Protein AF-A0A7S2DSG9-F1 (afdb_monomer)

Mean predicted aligned error: 19.08 Å

Radius of gyration: 28.79 Å; Cα contacts (8 Å, |Δi|>4): 208; chains: 1; bounding box: 78×68×78 Å

Organism: NCBI:txid327968

Structure (mmCIF, N/CA/C/O backbone):
data_AF-A0A7S2DSG9-F1
#
_entry.id   AF-A0A7S2DSG9-F1
#
loop_
_atom_site.group_PDB
_atom_site.id
_atom_site.type_symbol
_atom_site.label_atom_id
_atom_site.label_alt_id
_atom_site.label_comp_id
_atom_site.label_asym_id
_atom_site.label_entity_id
_atom_site.label_seq_id
_atom_site.pdbx_PDB_ins_code
_atom_site.Cartn_x
_atom_site.Cartn_y
_atom_site.Cartn_z
_atom_site.occupancy
_atom_site.B_iso_or_equiv
_atom_site.auth_seq_id
_atom_site.auth_comp_id
_atom_site.auth_asym_id
_atom_site.auth_atom_id
_atom_site.pdbx_PDB_model_num
ATOM 1 N N . VAL A 1 1 ? 39.436 5.136 12.955 1.00 66.88 1 VAL A N 1
ATOM 2 C CA . VAL A 1 1 ? 38.139 5.335 13.633 1.00 66.88 1 VAL A CA 1
ATOM 3 C C . VAL A 1 1 ? 38.417 5.428 15.126 1.00 66.88 1 VAL A C 1
ATOM 5 O O . VAL A 1 1 ? 38.700 4.405 15.734 1.00 66.88 1 VAL A O 1
ATOM 8 N N . VAL A 1 2 ? 38.490 6.638 15.684 1.00 72.25 2 VAL A N 1
ATOM 9 C CA . VAL A 1 2 ? 38.849 6.859 17.101 1.00 72.25 2 VAL A CA 1
ATOM 10 C C . VAL A 1 2 ? 37.696 7.601 17.788 1.00 72.25 2 VAL A C 1
ATOM 12 O O . VAL A 1 2 ? 37.182 8.551 17.186 1.00 72.25 2 VAL A O 1
ATOM 15 N N . PRO A 1 3 ? 37.268 7.201 19.003 1.00 78.19 3 PRO A N 1
ATOM 16 C CA . PRO A 1 3 ? 36.276 7.953 19.764 1.00 78.19 3 PRO A CA 1
ATOM 17 C C . PRO A 1 3 ? 36.775 9.373 20.039 1.00 78.19 3 PRO A C 1
ATOM 19 O O . PRO A 1 3 ? 37.919 9.570 20.454 1.00 78.19 3 PRO A O 1
ATOM 22 N N . LEU A 1 4 ? 35.914 10.372 19.852 1.00 78.38 4 LEU A N 1
ATOM 23 C CA . LEU A 1 4 ? 36.261 11.782 20.036 1.00 78.38 4 LEU A CA 1
ATOM 24 C C . LEU A 1 4 ? 36.808 12.061 21.442 1.00 78.38 4 LEU A C 1
ATOM 26 O O . LEU A 1 4 ? 37.757 12.825 21.584 1.00 78.38 4 LEU A O 1
ATOM 30 N N . GLY A 1 5 ? 36.263 11.403 22.471 1.00 81.12 5 GLY A N 1
ATOM 31 C CA . GLY A 1 5 ? 36.756 11.533 23.845 1.00 81.12 5 GLY A CA 1
ATOM 32 C C . GLY A 1 5 ? 38.218 11.103 23.999 1.00 81.12 5 GLY A C 1
ATOM 33 O O . GLY A 1 5 ? 38.990 11.781 24.673 1.00 81.12 5 GLY A O 1
ATOM 34 N N . GLN A 1 6 ? 38.624 10.034 23.312 1.00 82.56 6 GLN A N 1
ATOM 35 C CA . GLN A 1 6 ? 40.001 9.543 23.337 1.00 82.56 6 GLN A CA 1
ATOM 36 C C . GLN A 1 6 ? 40.945 10.469 22.557 1.00 82.56 6 GLN A C 1
ATOM 38 O O . GLN A 1 6 ? 42.042 10.755 23.027 1.00 82.56 6 GLN A O 1
ATOM 43 N N . LEU A 1 7 ? 40.488 11.018 21.426 1.00 82.69 7 LEU A N 1
ATOM 44 C CA . LEU A 1 7 ? 41.253 11.990 20.637 1.00 82.69 7 LEU A CA 1
ATOM 45 C C . LEU A 1 7 ? 41.511 13.294 21.416 1.00 82.69 7 LEU A C 1
ATOM 47 O O . LEU A 1 7 ? 42.611 13.844 21.365 1.00 82.69 7 LEU A O 1
ATOM 51 N N . LEU A 1 8 ? 40.502 13.781 22.146 1.00 83.50 8 LEU A N 1
ATOM 52 C CA . LEU A 1 8 ? 40.617 14.975 22.988 1.00 83.50 8 LEU A CA 1
ATOM 53 C C . LEU A 1 8 ? 41.514 14.730 24.211 1.00 83.50 8 LEU A C 1
ATOM 55 O O . LEU A 1 8 ? 42.247 15.631 24.613 1.00 83.50 8 LEU A O 1
ATOM 59 N N . ALA A 1 9 ? 41.496 13.518 24.774 1.00 86.06 9 ALA A N 1
ATOM 60 C CA . ALA A 1 9 ? 42.378 13.138 25.876 1.00 86.06 9 ALA A CA 1
ATOM 61 C C . ALA A 1 9 ? 43.853 13.039 25.445 1.00 86.06 9 ALA A C 1
ATOM 63 O O . ALA A 1 9 ? 44.741 13.431 26.199 1.00 86.06 9 ALA A O 1
ATOM 64 N N . GLU A 1 10 ? 44.122 12.551 24.231 1.00 90.19 10 GLU A N 1
ATOM 65 C CA . GLU A 1 10 ? 45.483 12.397 23.700 1.00 90.19 10 GLU A CA 1
ATOM 66 C C . GLU A 1 10 ? 46.110 13.736 23.263 1.00 90.19 10 GLU A C 1
ATOM 68 O O . GLU A 1 10 ? 47.333 13.881 23.256 1.00 90.19 10 GLU A O 1
ATOM 73 N N . LYS A 1 11 ? 45.289 14.745 22.931 1.00 88.12 11 LYS A N 1
ATOM 74 C CA . LYS A 1 11 ? 45.743 16.072 22.480 1.00 88.12 11 LYS A CA 1
ATOM 75 C C . LYS A 1 11 ? 45.166 17.206 23.341 1.00 88.12 11 LYS A C 1
ATOM 77 O O . LYS A 1 11 ? 44.264 17.916 22.884 1.00 88.12 11 LYS A O 1
ATOM 82 N N . PRO A 1 12 ? 45.706 17.434 24.555 1.00 79.44 12 PRO A N 1
ATOM 83 C CA . PRO A 1 12 ? 45.271 18.514 25.437 1.00 79.44 12 PRO A CA 1
ATOM 84 C C . PRO A 1 12 ? 45.612 19.874 24.809 1.00 79.44 12 PRO A C 1
ATOM 86 O O . PRO A 1 12 ? 46.746 20.340 24.854 1.00 79.44 12 PRO A O 1
ATOM 89 N N . GLY A 1 13 ? 44.628 20.485 24.156 1.00 86.62 13 GLY A N 1
ATOM 90 C CA . GLY A 1 13 ? 44.777 21.727 23.390 1.00 86.62 13 GLY A CA 1
ATOM 91 C C . GLY A 1 13 ? 43.924 21.753 22.124 1.00 86.62 13 GLY A C 1
ATOM 92 O O . GLY A 1 13 ? 43.608 22.827 21.620 1.00 86.62 13 GLY A O 1
ATOM 93 N N . LEU A 1 14 ? 43.499 20.582 21.645 1.00 85.75 14 LEU A N 1
ATOM 94 C CA . LEU A 1 14 ? 42.562 20.469 20.538 1.00 85.75 14 LEU A CA 1
ATOM 95 C C . LEU A 1 14 ? 41.139 20.714 21.058 1.00 85.75 14 LEU A C 1
ATOM 97 O O . LEU A 1 14 ? 40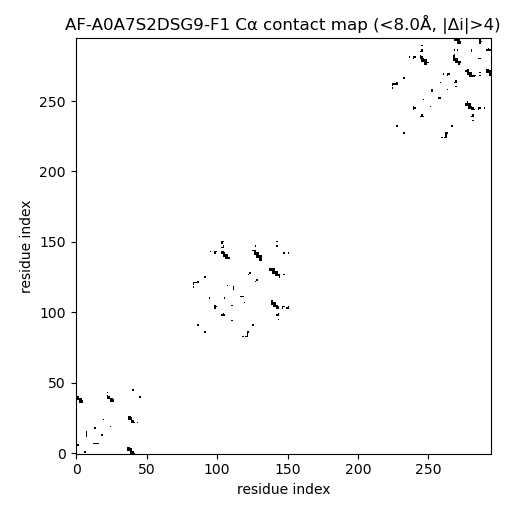.629 19.945 21.871 1.00 85.75 14 LEU A O 1
ATOM 101 N N . GLN A 1 15 ? 40.494 21.799 20.626 1.00 87.94 15 GLN A N 1
ATOM 102 C CA . GLN A 1 15 ? 39.109 22.072 21.018 1.00 87.94 15 GLN A CA 1
ATOM 103 C C . GLN A 1 15 ? 38.134 21.287 20.139 1.00 87.94 15 GLN A C 1
ATOM 105 O O . GLN A 1 15 ? 38.370 21.131 18.941 1.00 87.94 15 GLN A O 1
ATOM 110 N N . LYS A 1 16 ? 36.993 20.863 20.705 1.00 78.94 16 LYS A N 1
ATOM 111 C CA . LYS A 1 16 ? 35.934 20.152 19.962 1.00 78.94 16 LYS A CA 1
ATOM 112 C C . LYS A 1 16 ? 35.594 20.861 18.645 1.00 78.94 16 LYS A C 1
ATOM 114 O O . LYS A 1 16 ? 35.612 20.218 17.606 1.00 78.94 16 LYS A O 1
ATOM 119 N N . ALA A 1 17 ? 35.402 22.182 18.687 1.00 81.56 17 ALA A N 1
ATOM 120 C CA . ALA A 1 17 ? 35.072 23.004 17.521 1.00 81.56 17 ALA A CA 1
ATOM 121 C C . ALA A 1 17 ? 36.093 22.892 16.370 1.00 81.56 17 ALA A C 1
ATOM 123 O O . ALA A 1 17 ? 35.712 22.920 15.205 1.00 81.56 17 ALA A O 1
ATOM 124 N N . GLN A 1 18 ? 37.382 22.717 16.679 1.00 82.38 18 GLN A N 1
ATOM 125 C CA . GLN A 1 18 ? 38.421 22.531 15.661 1.00 82.38 18 GLN A CA 1
ATOM 126 C C . GLN A 1 18 ? 38.337 21.146 15.013 1.00 82.38 18 GLN A C 1
ATOM 128 O O . GLN A 1 18 ? 38.636 20.997 13.832 1.00 82.38 18 GLN A O 1
ATOM 133 N N . VAL A 1 19 ? 37.897 20.132 15.765 1.00 79.50 19 VAL A N 1
ATOM 134 C CA . VAL A 1 19 ? 37.659 18.792 15.218 1.00 79.50 19 VAL A CA 1
ATOM 135 C C . VAL A 1 19 ? 36.449 18.808 14.281 1.00 79.50 19 VAL A C 1
ATOM 137 O O . VAL A 1 19 ? 36.529 18.232 13.204 1.00 79.50 19 VAL A O 1
ATOM 140 N N . GLU A 1 20 ? 35.370 19.521 14.622 1.00 78.25 20 GLU A N 1
ATOM 141 C CA . GLU A 1 20 ? 34.182 19.615 13.749 1.00 78.25 20 GLU A CA 1
ATOM 142 C C . GLU A 1 20 ? 34.471 20.372 12.437 1.00 78.25 20 GLU A C 1
ATOM 144 O O . GLU A 1 20 ? 33.882 20.059 11.408 1.00 78.25 20 GLU A O 1
ATOM 149 N N . GLN A 1 21 ? 35.394 21.344 12.448 1.00 80.38 21 GLN A N 1
ATOM 150 C CA . GLN A 1 21 ? 35.780 22.098 11.244 1.00 80.38 21 GLN A CA 1
ATOM 151 C C . GLN A 1 21 ? 36.624 21.289 10.253 1.00 80.38 21 GLN A C 1
ATOM 153 O O . GLN A 1 21 ? 36.569 21.549 9.052 1.00 80.38 21 GLN A O 1
ATOM 158 N N . HIS A 1 22 ? 37.421 20.338 10.743 1.00 75.81 22 HIS A N 1
ATOM 159 C CA . HIS A 1 22 ? 38.375 19.596 9.915 1.00 75.81 22 HIS A CA 1
ATOM 160 C C . HIS A 1 22 ? 37.980 18.139 9.661 1.00 75.81 22 HIS A C 1
ATOM 162 O O . HIS A 1 22 ? 38.541 17.518 8.758 1.00 75.81 22 HIS A O 1
ATOM 168 N N . PHE A 1 23 ? 37.026 17.590 10.416 1.00 74.94 23 PHE A N 1
ATOM 169 C CA . PHE A 1 23 ? 36.632 16.190 10.317 1.00 74.94 23 PHE A CA 1
ATOM 170 C C . PHE A 1 23 ? 35.118 16.027 10.199 1.00 74.94 23 PHE A C 1
ATOM 172 O O . PHE A 1 23 ? 34.339 16.669 10.900 1.00 74.94 23 PHE A O 1
ATOM 179 N N . PHE A 1 24 ? 34.701 15.098 9.339 1.00 66.50 24 PHE A N 1
ATOM 180 C CA . PHE A 1 24 ? 33.302 14.702 9.226 1.00 66.50 24 PHE A CA 1
ATOM 181 C C . PHE A 1 24 ? 32.908 13.847 10.431 1.00 66.50 24 PHE A C 1
ATOM 183 O O . PHE A 1 24 ? 33.404 12.734 10.614 1.00 66.50 24 PHE A O 1
ATOM 190 N N . LEU A 1 25 ? 32.004 14.375 11.253 1.00 66.00 25 LEU A N 1
ATOM 191 C CA . LEU A 1 25 ? 31.395 13.650 12.361 1.00 66.00 25 LEU A CA 1
ATOM 192 C C . LEU A 1 25 ? 30.275 12.769 11.811 1.00 66.00 25 LEU A C 1
ATOM 194 O O . LEU A 1 25 ? 29.237 13.266 11.376 1.00 66.00 25 LEU A O 1
ATOM 198 N N . VAL A 1 26 ? 30.481 11.455 11.825 1.00 65.31 26 VAL A N 1
ATOM 199 C CA . VAL A 1 26 ? 29.443 10.498 11.432 1.00 65.31 26 VAL A CA 1
ATOM 200 C C . VAL A 1 26 ? 28.610 10.168 12.667 1.00 65.31 26 VAL A C 1
ATOM 202 O O . VAL A 1 26 ? 29.110 9.550 13.605 1.00 65.31 26 VAL A O 1
ATOM 205 N N . ILE A 1 27 ? 27.344 10.593 12.672 1.00 61.47 27 ILE A N 1
ATOM 206 C CA . ILE A 1 27 ? 26.373 10.204 13.700 1.00 61.47 27 ILE A CA 1
ATOM 207 C C . ILE A 1 27 ? 25.675 8.932 13.205 1.00 61.47 27 ILE A C 1
ATOM 209 O O . ILE A 1 27 ? 24.973 8.994 12.192 1.00 61.47 27 ILE A O 1
ATOM 213 N N . PRO A 1 28 ? 25.860 7.774 13.861 1.00 58.12 28 PRO A N 1
ATOM 214 C CA . PRO A 1 28 ? 25.159 6.565 13.460 1.00 58.12 28 PRO A CA 1
ATOM 215 C C . PRO A 1 28 ? 23.643 6.745 13.666 1.00 58.12 28 PRO A C 1
ATOM 217 O O . PRO A 1 28 ? 23.216 7.170 14.745 1.00 58.12 28 PRO A O 1
ATOM 220 N N . PRO A 1 29 ? 22.808 6.438 12.657 1.00 52.50 29 PRO A N 1
ATOM 221 C CA . PRO A 1 29 ? 21.361 6.509 12.806 1.00 52.50 29 PRO A CA 1
ATOM 222 C C . PRO A 1 29 ? 20.883 5.441 13.801 1.00 52.50 29 PRO A C 1
ATOM 224 O O . PRO A 1 29 ? 21.235 4.271 13.673 1.00 52.50 29 PRO A O 1
ATOM 227 N N . GLY A 1 30 ? 20.061 5.837 14.779 1.00 55.97 30 GLY A N 1
ATOM 228 C CA . GLY A 1 30 ? 19.346 4.904 15.663 1.00 55.97 30 GLY A CA 1
ATOM 229 C C . GLY A 1 30 ? 19.685 4.947 17.157 1.00 55.97 30 GLY A C 1
ATOM 230 O O . GLY A 1 30 ? 19.080 4.190 17.910 1.00 55.97 30 GLY A O 1
ATOM 231 N N . LEU A 1 31 ? 20.586 5.819 17.622 1.00 54.88 31 LEU A N 1
ATOM 232 C CA . LEU A 1 31 ? 20.811 6.019 19.061 1.00 54.88 31 LEU A CA 1
ATOM 233 C C . LEU A 1 31 ? 19.987 7.205 19.583 1.00 54.88 31 LEU A C 1
ATOM 235 O O . LEU A 1 31 ? 20.407 8.357 19.496 1.00 54.88 31 LEU A O 1
ATOM 239 N N . GLY A 1 32 ? 18.802 6.913 20.122 1.00 49.16 32 GLY A N 1
ATOM 240 C CA . GLY A 1 32 ? 18.051 7.853 20.954 1.00 49.16 32 GLY A CA 1
ATOM 241 C C . GLY A 1 32 ? 18.713 8.012 22.328 1.00 49.16 32 GLY A C 1
ATOM 242 O O . GLY A 1 32 ? 18.996 7.022 22.998 1.00 49.16 32 GLY A O 1
ATOM 243 N N . ASP A 1 33 ? 18.976 9.261 22.713 1.00 51.97 33 ASP A N 1
ATOM 244 C CA . ASP A 1 33 ? 19.274 9.764 24.068 1.00 51.97 33 ASP A CA 1
ATOM 245 C C . ASP A 1 33 ? 20.492 9.239 24.863 1.00 51.97 33 ASP A C 1
ATOM 247 O O . ASP A 1 33 ? 20.687 9.654 26.006 1.00 51.97 33 ASP A O 1
ATOM 251 N N . TYR A 1 34 ? 21.383 8.422 24.294 1.00 47.25 34 TYR A N 1
ATOM 252 C CA . TYR A 1 34 ? 22.662 8.084 24.950 1.00 47.25 34 TYR A CA 1
ATOM 253 C C . TYR A 1 34 ? 23.772 9.116 24.654 1.00 47.25 34 TYR A C 1
ATOM 255 O O . TYR A 1 34 ? 23.744 9.761 23.601 1.00 47.25 34 TYR A O 1
ATOM 263 N N . PRO A 1 35 ? 24.760 9.306 25.561 1.00 51.44 35 PRO A N 1
ATOM 264 C CA . PRO A 1 35 ? 25.858 10.247 25.356 1.00 51.44 35 PRO A CA 1
ATOM 265 C C . PRO A 1 35 ? 26.560 9.964 24.025 1.00 51.44 35 PRO A C 1
ATOM 267 O O . PRO A 1 35 ? 27.027 8.859 23.767 1.00 51.44 35 PRO A O 1
ATOM 270 N N . GLN A 1 36 ? 26.575 10.984 23.168 1.00 57.50 36 GLN A N 1
ATOM 271 C CA . GLN A 1 36 ? 27.042 10.908 21.789 1.00 57.50 36 GLN A CA 1
ATOM 272 C C . GLN A 1 36 ? 28.546 10.621 21.745 1.00 57.50 36 GLN A C 1
ATOM 274 O O . GLN A 1 36 ? 29.371 11.527 21.883 1.00 57.50 36 GLN A O 1
ATOM 279 N N . GLU A 1 37 ? 28.919 9.364 21.525 1.00 58.44 37 GLU A N 1
ATOM 280 C CA . GLU A 1 37 ? 30.287 9.027 21.149 1.00 58.44 37 GLU A CA 1
ATOM 281 C C . GLU A 1 37 ? 30.472 9.320 19.662 1.00 58.44 37 GLU A C 1
ATOM 283 O O . GLU A 1 37 ? 30.077 8.560 18.780 1.00 58.44 37 GLU A O 1
ATOM 288 N N . TYR A 1 38 ? 31.046 10.486 19.382 1.00 63.00 38 TYR A N 1
ATOM 289 C CA . TYR A 1 38 ? 31.419 10.862 18.030 1.00 63.00 38 TYR A CA 1
ATOM 290 C C . TYR A 1 38 ? 32.629 10.059 17.581 1.00 63.00 38 TYR A C 1
ATOM 292 O O . TYR A 1 38 ? 33.604 9.898 18.318 1.00 63.00 38 TYR A O 1
ATOM 300 N N . ILE A 1 39 ? 32.586 9.617 16.336 1.00 60.47 39 ILE A N 1
ATOM 301 C CA . ILE A 1 39 ? 33.658 8.860 15.722 1.00 60.47 39 ILE A CA 1
ATOM 302 C C . ILE A 1 39 ? 34.355 9.748 14.693 1.00 60.47 39 ILE A C 1
ATOM 304 O O . ILE A 1 39 ? 33.710 10.284 13.793 1.00 60.47 39 ILE A O 1
ATOM 308 N N . VAL A 1 40 ? 35.677 9.887 14.817 1.00 64.19 40 VAL A N 1
ATOM 309 C CA . VAL A 1 40 ? 36.501 10.674 13.889 1.00 64.19 40 VAL A CA 1
ATOM 310 C C . VAL A 1 40 ? 37.238 9.728 12.933 1.00 64.19 40 VAL A C 1
ATOM 312 O O . VAL A 1 40 ? 37.959 8.822 13.375 1.00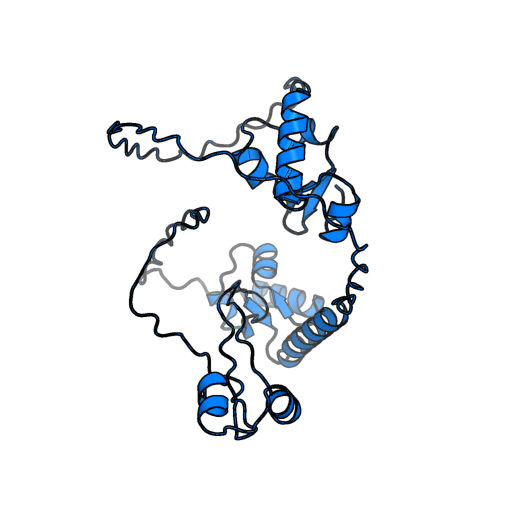 64.19 40 VAL A O 1
ATOM 315 N N . SER A 1 41 ? 37.062 9.924 11.619 1.00 61.97 41 SER A N 1
ATOM 316 C CA . SER A 1 41 ? 37.885 9.276 10.583 1.00 61.97 41 SER A CA 1
ATOM 317 C C . SER A 1 41 ? 38.972 10.239 10.122 1.00 61.97 41 SER A C 1
ATOM 319 O O . SER A 1 41 ? 38.676 11.348 9.688 1.00 61.97 41 SER A O 1
ATOM 321 N N . LEU A 1 42 ? 40.235 9.831 10.250 1.00 62.28 42 LEU A N 1
ATOM 322 C CA . LEU A 1 42 ? 41.405 10.678 9.977 1.00 62.28 42 LEU A CA 1
ATOM 323 C C . LEU A 1 42 ? 41.839 10.652 8.502 1.00 62.28 42 LEU A C 1
ATOM 325 O O . LEU A 1 42 ? 42.659 11.461 8.087 1.00 62.28 42 LEU A O 1
ATOM 329 N N . ASP A 1 43 ? 41.311 9.717 7.722 1.00 62.84 43 ASP A N 1
ATOM 330 C CA . ASP A 1 43 ? 41.767 9.346 6.382 1.00 62.84 43 ASP A CA 1
ATOM 331 C C . ASP A 1 43 ? 40.881 9.880 5.246 1.00 62.84 43 ASP A C 1
ATOM 333 O O . ASP A 1 43 ? 41.172 9.631 4.080 1.00 62.84 43 ASP A O 1
ATOM 337 N N . GLY A 1 44 ? 39.798 10.607 5.552 1.00 56.06 44 GLY A N 1
ATOM 338 C CA . GLY A 1 44 ? 38.890 11.186 4.546 1.00 56.06 44 GLY A CA 1
ATOM 339 C C . GLY A 1 44 ? 38.151 10.160 3.670 1.00 56.06 44 GLY A C 1
ATOM 340 O O . GLY A 1 44 ? 37.346 10.537 2.824 1.00 56.06 44 GLY A O 1
ATOM 341 N N . SER A 1 45 ? 38.390 8.868 3.889 1.00 49.62 45 SER A N 1
ATOM 342 C CA . SER A 1 45 ? 37.798 7.751 3.167 1.00 49.62 45 SER A CA 1
ATOM 343 C C . SER A 1 45 ? 36.778 7.077 4.075 1.00 49.62 45 SER A C 1
ATOM 345 O O . SER A 1 45 ? 37.102 6.149 4.813 1.00 49.62 45 SER A O 1
ATOM 347 N N . VAL A 1 46 ? 35.527 7.534 4.032 1.00 52.19 46 VAL A N 1
ATOM 348 C CA . VAL A 1 46 ? 34.423 6.778 4.633 1.00 52.19 46 VAL A CA 1
ATOM 349 C C . VAL A 1 46 ? 34.086 5.648 3.655 1.00 52.19 46 VAL A C 1
ATOM 351 O O . VAL A 1 46 ? 33.654 5.950 2.540 1.00 52.19 46 VAL A O 1
ATOM 354 N N . PRO A 1 47 ? 34.293 4.360 3.985 1.00 49.53 47 PRO A N 1
ATOM 355 C CA . PRO A 1 47 ? 33.876 3.288 3.095 1.00 49.53 47 PRO A CA 1
ATOM 356 C C . PRO A 1 47 ? 32.346 3.308 2.991 1.00 49.53 47 PRO A C 1
ATOM 358 O O . PRO A 1 47 ? 31.645 2.924 3.930 1.00 49.53 47 PRO A O 1
ATOM 361 N N . LEU A 1 48 ? 31.821 3.761 1.848 1.00 44.88 48 LEU A N 1
ATOM 362 C CA . LEU A 1 48 ? 30.434 3.516 1.462 1.00 44.88 48 LEU A CA 1
ATOM 363 C C . LEU A 1 48 ? 30.241 1.993 1.399 1.00 44.88 48 LEU A C 1
ATOM 365 O O . LEU A 1 48 ? 30.662 1.360 0.436 1.00 44.88 48 LEU A O 1
ATOM 369 N N . GLY A 1 49 ? 29.638 1.394 2.427 1.00 42.38 49 GLY A N 1
ATOM 370 C CA . GLY A 1 49 ? 29.189 -0.004 2.373 1.00 42.38 49 GLY A CA 1
ATOM 371 C C . GLY A 1 49 ? 29.548 -0.894 3.559 1.00 42.38 49 GLY A C 1
ATOM 372 O O . GLY A 1 49 ? 29.065 -2.023 3.616 1.00 42.38 49 GLY A O 1
ATOM 373 N N . SER A 1 50 ? 30.321 -0.425 4.540 1.00 40.22 50 SER A N 1
ATOM 374 C CA . SER A 1 50 ? 30.563 -1.223 5.749 1.00 40.22 50 SER A CA 1
ATOM 375 C C . SER A 1 50 ? 29.383 -1.096 6.709 1.00 40.22 50 SER A C 1
ATOM 377 O O . SER A 1 50 ? 29.359 -0.229 7.580 1.00 40.22 50 SER A O 1
ATOM 379 N N . VAL A 1 51 ? 28.390 -1.969 6.537 1.00 41.34 51 VAL A N 1
ATOM 380 C CA . VAL A 1 51 ? 27.331 -2.215 7.521 1.00 41.34 51 VAL A CA 1
ATOM 381 C C . VAL A 1 51 ? 27.999 -2.720 8.800 1.00 41.34 51 VAL A C 1
ATOM 383 O O . VAL A 1 51 ? 28.388 -3.881 8.905 1.00 41.34 51 VAL A O 1
ATOM 386 N N . TRP A 1 52 ? 28.184 -1.827 9.768 1.00 45.22 52 TRP A N 1
ATOM 387 C CA . TRP A 1 52 ? 28.610 -2.201 11.110 1.00 45.22 52 TRP A CA 1
ATOM 388 C C . TRP A 1 52 ? 27.443 -2.907 11.797 1.00 45.22 52 TRP A C 1
ATOM 390 O O . TRP A 1 52 ? 26.476 -2.273 12.208 1.00 45.22 52 TRP A O 1
ATOM 400 N N . THR A 1 53 ? 27.520 -4.229 11.917 1.00 42.56 53 THR A N 1
ATOM 401 C CA . THR A 1 53 ? 26.673 -4.979 12.845 1.00 42.56 53 THR A CA 1
ATOM 402 C C . THR A 1 53 ? 27.268 -4.824 14.246 1.00 42.56 53 THR A C 1
ATOM 404 O O . THR A 1 53 ? 28.357 -5.356 14.485 1.00 42.56 53 THR A O 1
ATOM 407 N N . PRO A 1 54 ? 26.627 -4.100 15.180 1.00 40.69 54 PRO A N 1
ATOM 408 C CA . PRO A 1 54 ? 27.129 -4.010 16.541 1.00 40.69 54 PRO A CA 1
ATOM 409 C C . PRO A 1 54 ? 27.104 -5.405 17.169 1.00 40.69 54 PRO A C 1
ATOM 411 O O . PRO A 1 54 ? 26.061 -6.055 17.252 1.00 40.69 54 PRO A O 1
ATOM 414 N N . HIS A 1 55 ? 28.270 -5.872 17.608 1.00 41.19 55 HIS A N 1
ATOM 415 C CA . HIS A 1 55 ? 28.408 -7.095 18.387 1.00 41.19 55 HIS A CA 1
ATOM 416 C C . HIS A 1 55 ? 27.948 -6.791 19.822 1.00 41.19 55 HIS A C 1
ATOM 418 O O . HIS A 1 55 ? 28.753 -6.524 20.709 1.00 41.19 55 HIS A O 1
ATOM 424 N N . TYR A 1 56 ? 26.632 -6.743 20.040 1.00 41.56 56 TYR A N 1
ATOM 425 C CA . TYR A 1 56 ? 26.052 -6.513 21.362 1.00 41.56 56 TYR A CA 1
ATOM 426 C C . TYR A 1 56 ? 25.998 -7.843 22.120 1.00 41.56 56 TYR A C 1
ATOM 428 O O . TYR A 1 56 ? 25.058 -8.627 21.988 1.00 41.56 56 TYR A O 1
ATOM 436 N N . ALA A 1 57 ? 27.055 -8.123 22.879 1.00 45.62 57 ALA A N 1
ATOM 437 C CA . ALA A 1 57 ? 27.013 -9.131 23.924 1.00 45.62 57 ALA A CA 1
ATOM 438 C C . ALA A 1 57 ? 26.232 -8.568 25.122 1.00 45.62 57 ALA A C 1
ATOM 440 O O . ALA A 1 57 ? 26.579 -7.520 25.654 1.00 45.62 57 ALA A O 1
ATOM 441 N N . ASP A 1 58 ? 25.190 -9.298 25.519 1.00 46.88 58 ASP A N 1
ATOM 442 C CA . ASP A 1 58 ? 24.618 -9.351 26.867 1.00 46.88 58 ASP A CA 1
ATOM 443 C C . ASP A 1 58 ? 24.249 -8.030 27.577 1.00 46.88 58 ASP A C 1
ATOM 445 O O . ASP A 1 58 ? 25.058 -7.436 28.287 1.00 46.88 58 ASP A O 1
ATOM 449 N N . LYS A 1 59 ? 22.951 -7.678 27.542 1.00 44.34 59 LYS A N 1
ATOM 450 C CA . LYS A 1 59 ? 22.030 -7.651 28.712 1.00 44.34 59 LYS A CA 1
ATOM 451 C C . LYS A 1 59 ? 20.847 -6.691 28.523 1.00 44.34 59 LYS A C 1
ATOM 453 O O . LYS A 1 59 ? 20.957 -5.642 27.907 1.00 44.34 59 LYS A O 1
ATOM 458 N N . ALA A 1 60 ? 19.757 -7.067 29.198 1.00 42.47 60 ALA A N 1
ATOM 459 C CA . ALA A 1 60 ? 18.559 -6.290 29.534 1.00 42.47 60 ALA A CA 1
ATOM 460 C C . ALA A 1 60 ? 17.484 -6.129 28.442 1.00 42.47 60 ALA A C 1
ATOM 462 O O . ALA A 1 60 ? 17.312 -5.100 27.801 1.00 42.47 60 ALA A O 1
ATOM 463 N N . SER A 1 61 ? 16.666 -7.180 28.358 1.00 49.03 61 SER A N 1
ATOM 464 C CA . SER A 1 61 ? 15.269 -7.151 27.923 1.00 49.03 61 SER A CA 1
ATOM 465 C C . SER A 1 61 ? 14.484 -6.057 28.671 1.00 49.03 61 SER A C 1
ATOM 467 O O . SER A 1 61 ? 14.143 -6.231 29.843 1.00 49.03 61 SER A O 1
ATOM 469 N N . MET A 1 62 ? 14.146 -4.968 27.981 1.00 41.34 62 MET A N 1
ATOM 470 C CA . MET A 1 62 ? 13.053 -4.066 28.354 1.00 41.34 62 MET A CA 1
ATOM 471 C C . MET A 1 62 ? 11.941 -4.191 27.309 1.00 41.34 62 MET A C 1
ATOM 473 O O . MET A 1 62 ? 12.173 -4.130 26.103 1.00 41.34 62 MET A O 1
ATOM 477 N N . ALA A 1 63 ? 10.740 -4.477 27.804 1.00 48.91 63 ALA A N 1
ATOM 478 C CA . ALA A 1 63 ? 9.590 -4.938 27.048 1.00 48.91 63 ALA A CA 1
ATOM 479 C C . ALA A 1 63 ? 8.962 -3.817 26.203 1.00 48.91 63 ALA A C 1
ATOM 481 O O . ALA A 1 63 ? 8.083 -3.097 26.665 1.00 48.91 63 ALA A O 1
ATOM 482 N N . SER A 1 64 ? 9.372 -3.719 24.939 1.00 39.25 64 SER A N 1
ATOM 483 C CA . SER A 1 64 ? 8.560 -3.092 23.895 1.00 39.25 64 SER A CA 1
ATOM 484 C C . SER A 1 64 ? 7.496 -4.100 23.463 1.00 39.25 64 SER A C 1
ATOM 486 O O . SER A 1 64 ? 7.800 -5.150 22.890 1.00 39.25 64 SER A O 1
ATOM 488 N N . SER A 1 65 ? 6.236 -3.836 23.805 1.00 42.66 65 SER A N 1
ATOM 489 C CA . SER A 1 65 ? 5.093 -4.643 23.381 1.00 42.66 65 SER A CA 1
ATOM 490 C C . SER A 1 65 ? 4.777 -4.368 21.910 1.00 42.66 65 SER A C 1
ATOM 492 O O . SER A 1 65 ? 3.774 -3.736 21.580 1.00 42.66 65 SER A O 1
ATOM 494 N N . GLU A 1 66 ? 5.638 -4.841 21.009 1.00 42.03 66 GLU A N 1
ATOM 495 C CA . GLU A 1 66 ? 5.317 -4.902 19.589 1.00 42.03 66 GLU A CA 1
ATOM 496 C C . GLU A 1 66 ? 4.095 -5.812 19.385 1.00 42.03 66 GLU A C 1
ATOM 498 O O . GLU A 1 66 ? 4.051 -6.938 19.908 1.00 42.03 66 GLU A O 1
ATOM 503 N N . PRO A 1 67 ? 3.088 -5.376 18.608 1.00 42.97 67 PRO A N 1
ATOM 504 C CA . PRO A 1 67 ? 1.966 -6.223 18.256 1.00 42.97 67 PRO A CA 1
ATOM 505 C C . PRO A 1 67 ? 2.512 -7.402 17.456 1.00 42.97 67 PRO A C 1
ATOM 507 O O . PRO A 1 67 ? 2.927 -7.259 16.305 1.00 42.97 67 PRO A O 1
ATOM 510 N N . LYS A 1 68 ? 2.527 -8.581 18.088 1.00 44.31 68 LYS A N 1
ATOM 511 C CA . LYS A 1 68 ? 2.945 -9.852 17.493 1.00 44.31 68 LYS A CA 1
ATOM 512 C C . LYS A 1 68 ? 2.134 -10.080 16.220 1.00 44.31 68 LYS A C 1
ATOM 514 O O . LYS A 1 68 ? 1.043 -10.651 16.265 1.00 44.31 68 LYS A O 1
ATOM 519 N N . LYS A 1 69 ? 2.666 -9.648 15.069 1.00 53.03 69 LYS A N 1
ATOM 520 C CA . LYS A 1 69 ? 2.159 -10.029 13.750 1.00 53.03 69 LYS A CA 1
ATOM 521 C C . LYS A 1 69 ? 2.089 -11.548 13.784 1.00 53.03 69 LYS A C 1
ATOM 523 O O . LYS A 1 69 ? 3.125 -12.203 13.894 1.00 53.03 69 LYS A O 1
ATOM 528 N N . LYS A 1 70 ? 0.868 -12.101 13.774 1.00 61.47 70 LYS A N 1
ATOM 529 C CA . LYS A 1 70 ? 0.618 -13.543 13.660 1.00 61.47 70 LYS A CA 1
ATOM 530 C C . LYS A 1 70 ? 1.431 -14.002 12.457 1.00 61.47 70 LYS A C 1
ATOM 532 O O . LYS A 1 70 ? 1.017 -13.764 11.322 1.00 61.47 70 LYS A O 1
ATOM 537 N N . LYS A 1 71 ? 2.611 -14.588 12.706 1.00 55.62 71 LYS A N 1
ATOM 538 C CA . LYS A 1 71 ? 3.460 -15.175 11.673 1.00 55.62 71 LYS A CA 1
ATOM 539 C C . LYS A 1 71 ? 2.545 -16.143 10.945 1.00 55.62 71 LYS A C 1
ATOM 541 O O . LYS A 1 71 ? 2.136 -17.153 11.519 1.00 55.62 71 LYS A O 1
ATOM 546 N N . ARG A 1 72 ? 2.125 -15.787 9.725 1.00 60.12 72 ARG A N 1
ATOM 547 C CA . ARG A 1 72 ? 1.460 -16.740 8.841 1.00 60.12 72 ARG A CA 1
ATOM 548 C C . ARG A 1 72 ? 2.413 -17.917 8.808 1.00 60.12 72 ARG A C 1
ATOM 550 O O . ARG A 1 72 ? 3.559 -17.732 8.413 1.00 60.12 72 ARG A O 1
ATOM 557 N N . LYS A 1 73 ? 1.969 -19.065 9.332 1.00 64.25 73 LYS A N 1
ATOM 558 C CA . LYS A 1 73 ? 2.713 -20.321 9.262 1.00 64.25 73 LYS A CA 1
ATOM 559 C C . LYS A 1 73 ? 3.040 -20.481 7.783 1.00 64.25 73 LYS A C 1
ATOM 561 O O . LYS A 1 73 ? 2.136 -20.736 6.989 1.00 64.25 73 LYS A O 1
ATOM 566 N N . VAL A 1 74 ? 4.283 -20.173 7.411 1.00 71.12 74 VAL A N 1
ATOM 567 C CA . VAL A 1 74 ? 4.792 -20.414 6.069 1.00 71.12 74 VAL A CA 1
ATOM 568 C C . VAL A 1 74 ? 4.705 -21.917 5.966 1.00 71.12 74 VAL A C 1
ATOM 570 O O . VAL A 1 74 ? 5.459 -22.619 6.633 1.00 71.12 74 VAL A O 1
ATOM 573 N N . VAL A 1 75 ? 3.674 -22.403 5.274 1.00 76.56 75 VAL A N 1
ATOM 574 C CA . VAL A 1 75 ? 3.557 -23.825 4.989 1.00 76.56 75 VAL A CA 1
ATOM 575 C C . VAL A 1 75 ? 4.844 -24.145 4.237 1.00 76.56 75 VAL A C 1
ATOM 577 O O . VAL A 1 75 ? 5.068 -23.521 3.192 1.00 76.56 75 VAL A O 1
ATOM 580 N N . PRO A 1 76 ? 5.737 -24.977 4.801 1.00 77.31 76 PRO A N 1
ATOM 581 C CA . PRO A 1 76 ? 6.979 -25.314 4.132 1.00 77.31 76 PRO A CA 1
ATOM 582 C C . PRO A 1 76 ? 6.596 -25.837 2.752 1.00 77.31 76 PRO A C 1
ATOM 584 O O . PRO A 1 76 ? 5.758 -26.731 2.634 1.00 77.31 76 PRO A O 1
ATOM 587 N N . LYS A 1 77 ? 7.106 -25.177 1.707 1.00 79.88 77 LYS A N 1
ATOM 588 C CA . LYS A 1 77 ? 6.879 -25.616 0.332 1.00 79.88 77 LYS A CA 1
ATOM 589 C C . LYS A 1 77 ? 7.447 -27.020 0.247 1.00 79.88 77 LYS A C 1
ATOM 591 O O . LYS A 1 77 ? 8.629 -27.202 0.517 1.00 79.88 77 LYS A O 1
ATOM 596 N N . ASP A 1 78 ? 6.577 -27.973 -0.057 1.00 83.94 78 ASP A N 1
ATOM 597 C CA . ASP A 1 78 ? 6.955 -29.366 -0.206 1.00 83.94 78 ASP A CA 1
ATOM 598 C C . ASP A 1 78 ? 8.051 -29.435 -1.284 1.00 83.94 78 ASP A C 1
ATOM 600 O O . ASP A 1 78 ? 7.786 -29.045 -2.428 1.00 83.94 78 ASP A O 1
ATOM 604 N N . PRO A 1 79 ? 9.296 -29.817 -0.943 1.00 85.38 79 PRO A N 1
ATOM 605 C CA . PRO A 1 79 ? 10.409 -29.810 -1.890 1.00 85.38 79 PRO A CA 1
ATOM 606 C C . PRO A 1 79 ? 10.185 -30.782 -3.054 1.00 85.38 79 PRO A C 1
ATOM 608 O O . PRO A 1 79 ? 10.875 -30.686 -4.063 1.00 85.38 79 PRO A O 1
ATOM 611 N N . ASN A 1 80 ? 9.206 -31.683 -2.928 1.00 89.25 80 ASN A N 1
ATOM 612 C CA . ASN A 1 80 ? 8.829 -32.650 -3.950 1.00 89.25 80 ASN A CA 1
ATOM 613 C C . ASN A 1 80 ? 7.549 -32.264 -4.715 1.00 89.25 80 ASN A C 1
ATOM 615 O O . ASN A 1 80 ? 6.986 -33.086 -5.440 1.00 89.25 80 ASN A O 1
ATOM 619 N N . ALA A 1 81 ? 7.046 -31.034 -4.546 1.00 86.38 81 ALA A N 1
ATOM 620 C CA . ALA A 1 81 ? 5.938 -30.553 -5.360 1.00 86.38 81 ALA A CA 1
ATOM 621 C C . ALA A 1 81 ? 6.378 -30.511 -6.837 1.00 86.38 81 ALA A C 1
ATOM 623 O O . ALA A 1 81 ? 7.429 -29.936 -7.133 1.00 86.38 81 ALA A O 1
ATOM 624 N N . PRO A 1 82 ? 5.595 -31.085 -7.770 1.00 88.00 82 PRO A N 1
ATOM 625 C CA . PRO A 1 82 ? 5.940 -31.053 -9.183 1.00 88.00 82 PRO A CA 1
ATOM 626 C C . PRO A 1 82 ? 6.116 -29.597 -9.644 1.00 88.00 82 PRO A C 1
ATOM 628 O O . PRO A 1 82 ? 5.366 -28.718 -9.189 1.00 88.00 82 PRO A O 1
ATOM 631 N N . PRO A 1 83 ? 7.106 -29.319 -10.514 1.00 87.19 83 PRO A N 1
ATOM 632 C CA . PRO A 1 83 ? 7.347 -27.972 -11.008 1.00 87.19 83 PRO A CA 1
ATOM 633 C C . PRO A 1 83 ? 6.056 -27.408 -11.620 1.00 87.19 83 PRO A C 1
ATOM 635 O O . PRO A 1 83 ? 5.290 -28.157 -12.235 1.00 87.19 83 PRO A O 1
ATOM 638 N N . PRO A 1 84 ? 5.761 -26.107 -11.428 1.00 88.88 84 PRO A N 1
ATOM 639 C CA . PRO A 1 84 ? 4.590 -25.494 -12.035 1.00 88.88 84 PRO A CA 1
ATOM 640 C C . PRO A 1 84 ? 4.592 -25.740 -13.549 1.00 88.88 84 PRO A C 1
ATOM 642 O O . PRO A 1 84 ? 5.667 -25.688 -14.148 1.00 88.88 84 PRO A O 1
ATOM 645 N N . PRO A 1 85 ? 3.422 -25.962 -14.173 1.00 93.25 85 PRO A N 1
ATOM 646 C CA . PRO A 1 85 ? 3.328 -26.050 -15.625 1.00 93.25 85 PRO A CA 1
ATOM 647 C C . PRO A 1 85 ? 4.003 -24.846 -16.290 1.00 93.25 85 PRO A C 1
ATOM 649 O O . PRO A 1 85 ? 3.953 -23.740 -15.741 1.00 93.25 85 PRO A O 1
ATOM 652 N N . ALA A 1 86 ? 4.624 -25.054 -17.451 1.00 94.50 86 ALA A N 1
ATOM 653 C CA . ALA A 1 86 ? 5.195 -23.961 -18.232 1.00 94.50 86 ALA A CA 1
ATOM 654 C C . ALA A 1 86 ? 4.119 -22.915 -18.572 1.00 94.50 86 ALA A C 1
ATOM 656 O O . ALA A 1 86 ? 2.921 -23.210 -18.583 1.00 94.50 86 ALA A O 1
ATOM 657 N N . LEU A 1 87 ? 4.544 -21.671 -18.786 1.00 96.19 87 LEU A N 1
ATOM 658 C CA . LEU A 1 87 ? 3.625 -20.593 -19.116 1.00 96.19 87 LEU A CA 1
ATOM 659 C C . LEU A 1 87 ? 3.163 -20.745 -20.572 1.00 96.19 87 LEU A C 1
ATOM 661 O O . LEU A 1 87 ? 3.990 -20.880 -21.467 1.00 96.19 87 LEU A O 1
ATOM 665 N N . GLU A 1 88 ? 1.848 -20.734 -20.795 1.00 96.94 88 GLU A N 1
ATOM 666 C CA . GLU A 1 88 ? 1.274 -20.774 -22.146 1.00 96.94 88 GLU A CA 1
ATOM 667 C C . GLU A 1 88 ? 1.738 -19.553 -22.963 1.00 96.94 88 GLU A C 1
ATOM 669 O O . GLU A 1 88 ? 1.732 -18.438 -22.423 1.00 96.94 88 GLU A O 1
ATOM 674 N N . PRO A 1 89 ? 2.099 -19.717 -24.249 1.00 97.00 89 PRO A N 1
ATOM 675 C CA . PRO A 1 89 ? 2.621 -18.630 -25.080 1.00 97.00 89 PRO A CA 1
ATOM 676 C C . PRO A 1 89 ? 1.623 -17.473 -25.223 1.00 97.00 89 PRO A C 1
ATOM 678 O O . PRO A 1 89 ? 2.023 -16.317 -25.121 1.00 97.00 89 PRO A O 1
ATOM 681 N N . ASP A 1 90 ? 0.321 -17.765 -25.299 1.00 97.31 90 ASP A N 1
ATOM 682 C CA . ASP A 1 90 ? -0.734 -16.741 -25.345 1.00 97.31 90 ASP A CA 1
ATOM 683 C C . ASP A 1 90 ? -0.687 -15.801 -24.125 1.00 97.31 90 ASP A C 1
ATOM 685 O O . ASP A 1 90 ? -0.919 -14.595 -24.232 1.00 97.31 90 ASP A O 1
ATOM 689 N N . LYS A 1 91 ? -0.336 -16.338 -22.946 1.00 96.62 91 LYS A N 1
ATOM 690 C CA . LYS A 1 91 ? -0.171 -15.536 -21.726 1.00 96.62 91 LYS A CA 1
ATOM 691 C C . LYS A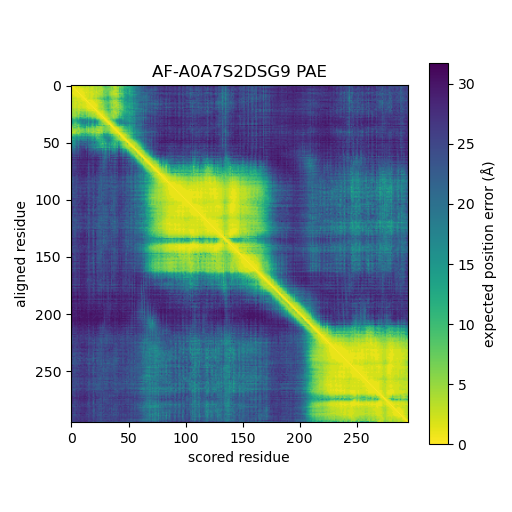 1 91 ? 1.116 -14.724 -21.752 1.00 96.62 91 LYS A C 1
ATOM 693 O O . LYS A 1 91 ? 1.136 -13.624 -21.208 1.00 96.62 91 LYS A O 1
ATOM 698 N N . VAL A 1 92 ? 2.188 -15.248 -22.347 1.00 97.62 92 VAL A N 1
ATOM 699 C CA . VAL A 1 92 ? 3.449 -14.508 -22.517 1.00 97.62 92 VAL A CA 1
ATOM 700 C C . VAL A 1 92 ? 3.214 -13.276 -23.391 1.00 97.62 92 VAL A C 1
ATOM 702 O O . VAL A 1 92 ? 3.668 -12.186 -23.034 1.00 97.62 92 VAL A O 1
ATOM 705 N N . ASP A 1 93 ? 2.437 -13.410 -24.465 1.00 98.00 93 ASP A N 1
ATOM 706 C CA . ASP A 1 93 ? 2.065 -12.295 -25.340 1.00 98.00 93 ASP A CA 1
ATOM 707 C C . ASP A 1 93 ? 1.176 -11.272 -24.620 1.00 98.00 93 ASP A C 1
ATOM 709 O O . ASP A 1 93 ? 1.407 -10.062 -24.718 1.00 98.00 93 ASP A O 1
ATOM 713 N N . GLU A 1 94 ? 0.207 -11.737 -23.826 1.00 97.88 94 GLU A N 1
ATOM 714 C CA . GLU A 1 94 ? -0.635 -10.874 -22.991 1.00 97.88 94 GLU A CA 1
ATOM 715 C C . GLU A 1 94 ? 0.200 -10.073 -21.977 1.00 97.88 94 GLU A C 1
ATOM 717 O O . GLU A 1 94 ? 0.060 -8.848 -21.889 1.00 97.88 94 GLU A O 1
ATOM 722 N N . ILE A 1 95 ? 1.118 -10.733 -21.260 1.00 98.00 95 ILE A N 1
ATOM 723 C CA . ILE A 1 95 ? 2.045 -10.084 -20.320 1.00 98.00 95 ILE A CA 1
ATOM 724 C C . ILE A 1 95 ? 2.911 -9.067 -21.056 1.00 98.00 95 ILE A C 1
ATOM 726 O O . ILE A 1 95 ? 3.048 -7.934 -20.597 1.00 98.00 95 ILE A O 1
ATOM 730 N N . THR A 1 96 ? 3.468 -9.437 -22.207 1.00 97.81 96 THR A N 1
ATOM 731 C CA . THR A 1 96 ? 4.349 -8.567 -22.995 1.00 97.81 96 THR A CA 1
ATOM 732 C C . THR A 1 96 ? 3.615 -7.311 -23.451 1.00 97.81 96 THR A C 1
ATOM 734 O O . THR A 1 96 ? 4.121 -6.197 -23.285 1.00 97.81 96 THR A O 1
ATOM 737 N N . LYS A 1 97 ? 2.382 -7.451 -23.948 1.00 98.06 97 LYS A N 1
ATOM 738 C CA . LYS A 1 97 ? 1.526 -6.321 -24.330 1.00 98.06 97 LYS A CA 1
ATOM 739 C C . LYS A 1 97 ? 1.224 -5.416 -23.138 1.00 98.06 97 LYS A C 1
ATOM 741 O O . LYS A 1 97 ? 1.277 -4.187 -23.257 1.00 98.06 97 LYS A O 1
ATOM 746 N N . LEU A 1 98 ? 0.931 -6.009 -21.986 1.00 97.50 98 LEU A N 1
ATOM 747 C CA . LEU A 1 98 ? 0.595 -5.276 -20.773 1.00 97.50 98 LEU A CA 1
ATOM 748 C C . LEU A 1 98 ? 1.816 -4.527 -20.213 1.00 97.50 98 LEU A C 1
ATOM 750 O O . LEU A 1 98 ? 1.701 -3.348 -19.879 1.00 97.50 98 LEU A O 1
ATOM 754 N N . LEU A 1 99 ? 2.999 -5.146 -20.199 1.00 96.81 99 LEU A N 1
ATOM 755 C CA . LEU A 1 99 ? 4.257 -4.492 -19.823 1.00 96.81 99 LEU A CA 1
ATOM 756 C C . LEU A 1 99 ? 4.618 -3.365 -20.796 1.00 96.81 99 LEU A C 1
ATOM 758 O O . LEU A 1 99 ? 4.956 -2.270 -20.354 1.00 96.81 99 LEU A O 1
ATOM 762 N N . THR A 1 100 ? 4.473 -3.581 -22.106 1.00 96.19 100 THR A N 1
ATOM 763 C CA . THR A 1 100 ? 4.746 -2.557 -23.131 1.00 96.19 100 THR A CA 1
ATOM 764 C C . THR A 1 100 ? 3.846 -1.335 -22.941 1.00 96.19 100 THR A C 1
ATOM 766 O O . THR A 1 100 ? 4.323 -0.203 -22.965 1.00 96.19 100 THR A O 1
ATOM 769 N N . THR A 1 101 ? 2.560 -1.555 -22.647 1.00 96.19 101 THR A N 1
ATOM 770 C CA . THR A 1 101 ? 1.586 -0.480 -22.384 1.00 96.19 101 THR A CA 1
ATOM 771 C C . THR A 1 101 ? 1.934 0.323 -21.122 1.00 96.19 101 THR A C 1
ATOM 773 O O . THR A 1 101 ? 1.690 1.525 -21.071 1.00 96.19 101 THR A O 1
ATOM 776 N N . ASN A 1 102 ? 2.559 -0.307 -20.121 1.00 95.06 102 ASN A N 1
ATOM 777 C CA . ASN A 1 102 ? 3.038 0.349 -18.895 1.00 95.06 102 ASN A CA 1
ATOM 778 C C . ASN A 1 102 ? 4.476 0.895 -19.023 1.00 95.06 102 ASN A C 1
ATOM 780 O O . ASN A 1 102 ? 5.095 1.315 -18.043 1.00 95.06 102 ASN A O 1
ATOM 784 N N . GLY A 1 103 ? 5.018 0.928 -20.243 1.00 93.62 103 GLY A N 1
ATOM 785 C CA . GLY A 1 103 ? 6.342 1.470 -20.520 1.00 93.62 103 GLY A CA 1
ATOM 786 C C . GLY A 1 103 ? 7.488 0.543 -20.114 1.00 93.62 103 GLY A C 1
ATOM 787 O O . GLY A 1 103 ? 8.508 1.037 -19.632 1.00 93.62 103 GLY A O 1
ATOM 788 N N . GLY A 1 104 ? 7.305 -0.767 -20.296 1.00 95.69 104 GLY A N 1
ATOM 789 C CA . GLY A 1 104 ? 8.348 -1.799 -20.301 1.00 95.69 104 GLY A CA 1
ATOM 790 C C . GLY A 1 104 ? 8.529 -2.586 -19.001 1.00 95.69 104 GLY A C 1
ATOM 791 O O . GLY A 1 104 ? 9.186 -3.628 -19.015 1.00 95.69 104 GLY A O 1
ATOM 792 N N . SER A 1 105 ? 7.948 -2.132 -17.889 1.00 95.38 105 SER A N 1
ATOM 793 C CA . SER A 1 105 ? 8.084 -2.791 -16.587 1.00 95.38 105 SER A CA 1
ATOM 794 C C . SER A 1 105 ? 6.857 -2.605 -15.700 1.00 95.38 105 SER A C 1
ATOM 796 O O . SER A 1 105 ? 6.086 -1.658 -15.859 1.00 95.38 105 SER A O 1
ATOM 798 N N . MET A 1 106 ? 6.654 -3.532 -14.761 1.00 95.56 106 MET A N 1
ATOM 799 C CA . MET A 1 106 ? 5.561 -3.458 -13.792 1.00 95.56 106 MET A CA 1
ATOM 800 C C . MET A 1 106 ? 5.836 -4.317 -12.553 1.00 95.56 106 MET A C 1
ATOM 802 O O . MET A 1 106 ? 6.474 -5.363 -12.637 1.00 95.56 106 MET A O 1
ATOM 806 N N . GLN A 1 107 ? 5.311 -3.909 -11.396 1.00 95.00 107 GLN A N 1
ATOM 807 C CA . GLN A 1 107 ? 5.389 -4.697 -10.163 1.00 95.00 107 GLN A CA 1
ATOM 808 C C . GLN A 1 107 ? 4.681 -6.057 -10.297 1.00 95.00 107 GLN A C 1
ATOM 810 O O . GLN A 1 107 ? 3.554 -6.146 -10.796 1.00 95.00 107 GLN A O 1
ATOM 815 N N . LEU A 1 108 ? 5.312 -7.110 -9.774 1.00 95.56 108 LEU A N 1
ATOM 816 C CA . LEU A 1 108 ? 4.837 -8.493 -9.822 1.00 95.56 108 LEU A CA 1
ATOM 817 C C . LEU A 1 108 ? 3.461 -8.644 -9.167 1.00 95.56 108 LEU A C 1
ATOM 819 O O . LEU A 1 108 ? 2.593 -9.307 -9.727 1.00 95.56 108 LEU A O 1
ATOM 823 N N . GLY A 1 109 ? 3.223 -8.001 -8.019 1.00 93.75 109 GLY A N 1
ATOM 824 C CA . GLY A 1 109 ? 1.918 -8.053 -7.349 1.00 93.75 109 GLY A CA 1
ATOM 825 C C . GLY A 1 109 ? 0.783 -7.519 -8.229 1.00 93.75 109 GLY A C 1
ATOM 826 O O . GLY A 1 109 ? -0.300 -8.109 -8.297 1.00 93.75 109 GLY A O 1
ATOM 827 N N . ARG A 1 110 ? 1.055 -6.448 -8.983 1.00 94.69 110 ARG A N 1
ATOM 828 C CA . ARG A 1 110 ? 0.099 -5.855 -9.925 1.00 94.69 110 ARG A CA 1
ATOM 829 C C . ARG A 1 110 ? -0.117 -6.760 -11.138 1.00 94.69 110 ARG A C 1
ATOM 831 O O . ARG A 1 110 ? -1.259 -6.981 -11.533 1.00 94.69 110 ARG A O 1
ATOM 838 N N . LEU A 1 111 ? 0.955 -7.363 -11.657 1.00 96.50 111 LEU A N 1
ATOM 839 C CA . LEU A 1 111 ? 0.890 -8.331 -12.756 1.00 96.50 111 LEU A CA 1
ATOM 840 C C . LEU A 1 111 ? 0.033 -9.559 -12.403 1.00 96.50 111 LEU A C 1
ATOM 842 O O . LEU A 1 111 ? -0.849 -9.936 -13.168 1.00 96.50 111 LEU A O 1
ATOM 846 N N . VAL A 1 112 ? 0.241 -10.146 -11.220 1.00 95.50 112 VAL A N 1
ATOM 847 C CA . VAL A 1 112 ? -0.510 -11.323 -10.732 1.00 95.50 112 VAL A CA 1
ATOM 848 C C . VAL A 1 112 ? -1.993 -11.005 -10.509 1.00 95.50 112 VAL A C 1
ATOM 850 O O . VAL A 1 112 ? -2.841 -11.892 -10.592 1.00 95.50 112 VAL A O 1
ATOM 853 N N . THR A 1 113 ? -2.325 -9.740 -10.247 1.00 95.38 113 THR A N 1
ATOM 854 C CA . THR A 1 113 ? -3.722 -9.297 -10.132 1.00 95.38 113 THR A CA 1
ATOM 855 C C . THR A 1 113 ? -4.415 -9.262 -11.497 1.00 95.38 113 THR A C 1
ATOM 857 O O . THR A 1 113 ? -5.591 -9.607 -11.583 1.00 95.38 113 THR A O 1
ATOM 860 N N . HIS A 1 114 ? -3.694 -8.896 -12.562 1.00 95.62 114 HIS A N 1
ATOM 861 C CA . HIS A 1 114 ? -4.216 -8.939 -13.931 1.00 95.62 114 HIS A CA 1
ATOM 862 C C . HIS A 1 114 ? -4.323 -10.368 -14.470 1.00 95.62 114 HIS A C 1
ATOM 864 O O . HIS A 1 114 ? -5.312 -10.705 -15.113 1.00 95.62 114 HIS A O 1
ATOM 870 N N . ILE A 1 115 ? -3.335 -11.217 -14.176 1.00 95.00 115 ILE A N 1
ATOM 871 C CA . ILE A 1 115 ? -3.271 -12.590 -14.683 1.00 95.00 115 ILE A CA 1
ATOM 872 C C . ILE A 1 115 ? -3.279 -13.549 -13.498 1.00 95.00 115 ILE A C 1
ATOM 874 O O . ILE A 1 115 ? -2.256 -13.847 -12.875 1.00 95.00 115 ILE A O 1
ATOM 878 N N . LEU A 1 116 ? -4.477 -14.035 -13.179 1.00 93.38 116 LEU A N 1
ATOM 879 C CA . LEU A 1 116 ? -4.700 -14.874 -12.010 1.00 93.38 116 LEU A CA 1
ATOM 880 C C . LEU A 1 116 ? -3.942 -16.204 -12.107 1.00 93.38 116 LEU A C 1
ATOM 882 O O . LEU A 1 116 ? -3.922 -16.876 -13.139 1.00 93.38 116 LEU A O 1
ATOM 886 N N . GLY A 1 117 ? -3.353 -16.608 -10.980 1.00 92.06 117 GLY A N 1
ATOM 887 C CA . GLY A 1 117 ? -2.633 -17.878 -10.853 1.00 92.06 117 GLY A CA 1
ATOM 888 C C . GLY A 1 117 ? -1.202 -17.860 -11.393 1.00 92.06 117 GLY A C 1
ATOM 889 O O . GLY A 1 117 ? -0.534 -18.893 -11.347 1.00 92.06 117 GLY A O 1
ATOM 890 N N . LEU A 1 118 ? -0.720 -16.709 -11.859 1.00 94.94 118 LEU A N 1
ATOM 891 C CA . LEU A 1 118 ? 0.651 -16.531 -12.316 1.00 94.94 118 LEU A CA 1
ATOM 892 C C . LEU A 1 118 ? 1.635 -16.679 -11.147 1.00 94.94 118 LEU A C 1
ATOM 894 O O . LEU A 1 118 ? 1.494 -16.033 -10.105 1.00 94.94 118 LEU A O 1
ATOM 898 N N . LYS A 1 119 ? 2.639 -17.544 -11.305 1.00 95.00 119 LYS A N 1
ATOM 899 C CA . LYS A 1 119 ? 3.702 -17.741 -10.311 1.00 95.00 119 LYS A CA 1
ATOM 900 C C . LYS A 1 119 ? 5.006 -17.109 -10.783 1.00 95.00 119 LYS A C 1
ATOM 902 O O . LYS A 1 119 ? 5.337 -17.184 -11.958 1.00 95.00 119 LYS A O 1
ATOM 907 N N . LYS A 1 120 ? 5.803 -16.601 -9.833 1.00 94.75 120 LYS A N 1
ATOM 908 C CA . LYS A 1 120 ? 7.141 -16.032 -10.088 1.00 94.75 120 LYS A CA 1
ATOM 909 C C . LYS A 1 120 ? 8.022 -16.955 -10.947 1.00 94.75 120 LYS A C 1
ATOM 911 O O . LYS A 1 120 ? 8.558 -16.524 -11.955 1.00 94.75 120 LYS A O 1
ATOM 916 N N . VAL A 1 121 ? 8.075 -18.241 -10.589 1.00 94.88 121 VAL A N 1
ATOM 917 C CA . VAL A 1 121 ? 8.900 -19.263 -11.266 1.00 94.88 121 VAL A CA 1
ATOM 918 C C . VAL A 1 121 ? 8.538 -19.435 -12.749 1.00 94.88 121 VAL A C 1
ATOM 920 O O . VAL A 1 121 ? 9.384 -19.809 -13.547 1.00 94.88 121 VAL A O 1
ATOM 923 N N . GLN A 1 122 ? 7.292 -19.152 -13.142 1.00 96.38 122 GLN A N 1
ATOM 924 C CA . GLN A 1 122 ? 6.861 -19.247 -14.543 1.00 96.38 122 GLN A CA 1
ATOM 925 C C . GLN A 1 122 ? 7.289 -18.032 -15.379 1.00 96.38 122 GLN A C 1
ATOM 927 O O . GLN A 1 122 ? 7.262 -18.104 -16.602 1.00 96.38 122 GLN A O 1
ATOM 932 N N . LEU A 1 123 ? 7.647 -16.918 -14.733 1.00 97.00 123 LEU A N 1
ATOM 933 C CA . LEU A 1 123 ? 8.039 -15.675 -15.401 1.00 97.00 123 LEU A CA 1
ATOM 934 C C . LEU A 1 123 ? 9.540 -15.595 -15.662 1.00 97.00 123 LEU A C 1
ATOM 936 O O . LEU A 1 123 ? 9.937 -15.040 -16.679 1.00 97.00 123 LEU A O 1
ATOM 940 N N . GLU A 1 124 ? 10.354 -16.166 -14.774 1.00 95.75 124 GLU A N 1
ATOM 941 C CA . GLU A 1 124 ? 11.822 -16.147 -14.866 1.00 95.75 124 GLU A CA 1
ATOM 942 C C . GLU A 1 124 ? 12.392 -16.615 -16.224 1.00 95.75 124 GLU A C 1
ATOM 944 O O . GLU A 1 124 ? 13.369 -16.019 -16.668 1.00 95.75 124 GLU A O 1
ATOM 949 N N . PRO A 1 125 ? 11.808 -17.600 -16.942 1.00 96.88 125 PRO A N 1
ATOM 950 C CA . PRO A 1 125 ? 12.318 -18.004 -18.257 1.00 96.88 125 PRO A CA 1
ATOM 951 C C . PRO A 1 125 ? 12.076 -16.989 -19.384 1.00 96.88 125 PRO A C 1
ATOM 953 O O . PRO A 1 125 ? 12.751 -17.050 -20.409 1.00 96.88 125 PRO A O 1
ATOM 956 N N . HIS A 1 126 ? 11.092 -16.098 -19.233 1.00 97.50 126 HIS A N 1
ATOM 957 C CA . HIS A 1 126 ? 10.620 -15.211 -20.306 1.00 97.50 126 HIS A CA 1
ATOM 958 C C . HIS A 1 126 ? 10.862 -13.726 -20.013 1.00 97.50 126 HIS A C 1
ATOM 960 O O . HIS A 1 126 ? 10.872 -12.910 -20.933 1.00 97.50 126 HIS A O 1
ATOM 966 N N . PHE A 1 127 ? 11.050 -13.368 -18.743 1.00 97.50 127 PHE A N 1
ATOM 967 C CA . PHE A 1 127 ? 11.134 -11.990 -18.277 1.00 97.50 127 PHE A CA 1
ATOM 968 C C . PHE A 1 127 ? 12.269 -11.816 -17.275 1.00 97.50 127 PHE A C 1
ATOM 970 O O . PHE A 1 127 ? 12.646 -12.743 -16.560 1.00 97.50 127 PHE A O 1
ATOM 977 N N . VAL A 1 128 ? 12.771 -10.587 -17.176 1.00 96.81 128 VAL A N 1
ATOM 978 C CA . VAL A 1 128 ? 13.789 -10.218 -16.190 1.00 96.81 128 VAL A CA 1
ATOM 979 C C . VAL A 1 128 ? 13.082 -9.741 -14.926 1.00 96.81 128 VAL A C 1
ATOM 981 O O . VAL A 1 128 ? 12.257 -8.829 -14.984 1.00 96.81 128 VAL A O 1
ATOM 984 N N . LEU A 1 129 ? 13.377 -10.362 -13.785 1.00 95.69 129 LEU A N 1
ATOM 985 C CA . LEU A 1 129 ? 12.841 -9.950 -12.490 1.00 95.69 129 LEU A CA 1
ATOM 986 C C . LEU A 1 129 ? 13.915 -9.188 -11.719 1.00 95.69 129 LEU A C 1
ATOM 988 O O . LEU A 1 129 ? 14.972 -9.737 -11.422 1.00 95.69 129 LEU A O 1
ATOM 992 N N . VAL A 1 130 ? 13.616 -7.942 -11.369 1.00 94.25 130 VAL A N 1
ATOM 993 C CA . VAL A 1 130 ? 14.488 -7.069 -10.578 1.00 94.25 130 VAL A CA 1
ATOM 994 C C . VAL A 1 130 ? 13.856 -6.878 -9.202 1.00 94.25 130 VAL A C 1
ATOM 996 O O . VAL A 1 130 ? 12.659 -6.614 -9.105 1.00 94.25 130 VAL A O 1
ATOM 999 N N . GLU A 1 131 ? 14.630 -7.037 -8.133 1.00 92.00 131 GLU A N 1
ATOM 1000 C CA . GLU A 1 131 ? 14.177 -6.719 -6.772 1.00 92.00 131 GLU A CA 1
ATOM 1001 C C . GLU A 1 131 ? 14.155 -5.196 -6.577 1.00 92.00 131 GLU A C 1
ATOM 1003 O O . GLU A 1 131 ? 15.147 -4.523 -6.864 1.00 92.00 131 GLU A O 1
ATOM 1008 N N . ASP A 1 132 ? 13.026 -4.637 -6.124 1.00 85.81 132 ASP A N 1
ATOM 1009 C CA . ASP A 1 132 ? 12.939 -3.207 -5.805 1.00 85.81 132 ASP A CA 1
ATOM 1010 C C . ASP A 1 132 ? 13.571 -2.969 -4.429 1.00 85.81 132 ASP A C 1
ATOM 1012 O O . ASP A 1 132 ? 13.022 -3.356 -3.401 1.00 85.81 132 ASP A O 1
ATOM 1016 N N . MET A 1 133 ? 14.751 -2.346 -4.401 1.00 78.88 133 MET A N 1
ATOM 1017 C CA . MET A 1 133 ? 15.476 -2.080 -3.151 1.00 78.88 133 MET A CA 1
ATOM 1018 C C . MET A 1 133 ? 14.894 -0.917 -2.332 1.00 78.88 133 MET A C 1
ATOM 1020 O O . MET A 1 133 ? 15.413 -0.613 -1.258 1.00 78.88 133 MET A O 1
ATOM 1024 N N . ARG A 1 134 ? 13.869 -0.211 -2.829 1.00 73.69 134 ARG A N 1
ATOM 1025 C CA . ARG A 1 134 ? 13.374 1.020 -2.188 1.00 73.69 134 ARG A CA 1
ATOM 1026 C C . ARG A 1 134 ? 12.459 0.770 -0.998 1.00 73.69 134 ARG A C 1
ATOM 1028 O O . ARG A 1 134 ? 12.346 1.646 -0.144 1.00 73.69 134 ARG A O 1
ATOM 1035 N N . GLU A 1 135 ? 11.833 -0.398 -0.914 1.00 66.06 135 GLU A N 1
ATOM 1036 C CA . GLU A 1 135 ? 10.957 -0.754 0.198 1.00 66.06 135 GLU A CA 1
ATOM 1037 C C . GLU A 1 135 ? 11.512 -1.947 0.977 1.00 66.06 135 GLU A C 1
ATOM 1039 O O . GLU A 1 135 ? 12.166 -2.840 0.452 1.00 66.06 135 GLU A O 1
ATOM 1044 N N . ILE A 1 136 ? 11.218 -1.980 2.277 1.00 66.88 136 ILE A N 1
ATOM 1045 C CA . ILE A 1 136 ? 11.530 -3.121 3.154 1.00 66.88 136 ILE A CA 1
ATOM 1046 C C . ILE A 1 136 ? 10.702 -4.363 2.735 1.00 66.88 136 ILE A C 1
ATOM 1048 O O . ILE A 1 136 ? 10.926 -5.475 3.222 1.00 66.88 136 ILE A O 1
ATOM 1052 N N . SER A 1 137 ? 9.722 -4.197 1.839 1.00 66.31 137 SER A N 1
ATOM 1053 C CA . SER A 1 137 ? 8.993 -5.288 1.205 1.00 66.31 137 SER A CA 1
ATOM 1054 C C . SER A 1 137 ? 9.816 -5.908 0.077 1.00 66.31 137 SER A C 1
ATOM 1056 O O . SER A 1 137 ? 10.379 -5.232 -0.772 1.00 66.31 137 SER A O 1
ATOM 1058 N N . SER A 1 138 ? 9.876 -7.239 0.060 1.00 75.94 138 SER A N 1
ATOM 1059 C CA . SER A 1 138 ? 10.532 -8.034 -0.986 1.00 75.94 138 SER A CA 1
ATOM 1060 C C . SER A 1 138 ? 9.712 -8.040 -2.285 1.00 75.94 138 SER A C 1
ATOM 1062 O O . SER A 1 138 ? 9.258 -9.096 -2.740 1.00 75.94 138 SER A O 1
ATOM 1064 N N . ASP A 1 139 ? 9.456 -6.858 -2.841 1.00 89.69 139 ASP A N 1
ATOM 1065 C CA . ASP A 1 139 ? 8.664 -6.679 -4.048 1.00 89.69 139 ASP A CA 1
ATOM 1066 C C . ASP A 1 139 ? 9.542 -6.804 -5.299 1.00 89.69 139 ASP A C 1
ATOM 1068 O O . ASP A 1 139 ? 10.651 -6.283 -5.394 1.00 89.69 139 ASP A O 1
ATOM 1072 N N . PHE A 1 140 ? 9.033 -7.553 -6.277 1.00 94.31 140 PHE A N 1
ATOM 1073 C CA . PHE A 1 140 ? 9.714 -7.806 -7.546 1.00 94.31 140 PHE A CA 1
ATOM 1074 C C . PHE A 1 140 ? 9.088 -6.954 -8.647 1.00 94.31 140 PHE A C 1
ATOM 1076 O O . PHE A 1 140 ? 7.863 -6.848 -8.734 1.00 94.31 140 PHE A O 1
ATOM 1083 N N . VAL A 1 141 ? 9.911 -6.416 -9.538 1.00 94.81 141 VAL A N 1
ATOM 1084 C CA . VAL A 1 141 ? 9.504 -5.744 -10.774 1.00 94.81 141 VAL A CA 1
ATOM 1085 C C . VAL A 1 141 ? 9.819 -6.663 -11.948 1.00 94.81 141 VAL A C 1
ATOM 1087 O O . VAL A 1 141 ? 10.929 -7.173 -12.069 1.00 94.81 141 VAL A O 1
ATOM 1090 N N . VAL A 1 142 ? 8.826 -6.902 -12.799 1.00 96.69 142 VAL A N 1
ATOM 1091 C CA . VAL A 1 142 ? 8.939 -7.729 -14.004 1.00 96.69 142 VAL A CA 1
ATOM 1092 C C . VAL A 1 142 ? 9.197 -6.814 -15.196 1.00 96.69 142 VAL A C 1
ATOM 1094 O O . VAL A 1 142 ? 8.451 -5.854 -15.409 1.00 96.69 142 VAL A O 1
ATOM 1097 N N . CYS A 1 143 ? 10.238 -7.113 -15.968 1.00 96.81 143 CYS A N 1
ATOM 1098 C CA . CYS A 1 143 ? 10.713 -6.313 -17.092 1.00 96.81 143 CYS A CA 1
ATOM 1099 C C . CYS A 1 143 ? 10.790 -7.147 -18.374 1.00 96.81 143 CYS A C 1
ATOM 1101 O O . CYS A 1 143 ? 11.126 -8.335 -18.347 1.00 96.81 143 CYS A O 1
ATOM 1103 N N . ILE A 1 144 ? 10.526 -6.498 -19.510 1.00 97.12 144 ILE A N 1
ATOM 1104 C CA . ILE A 1 144 ? 10.764 -7.090 -20.831 1.00 97.12 144 ILE A CA 1
ATOM 1105 C C . ILE A 1 144 ? 12.286 -7.228 -21.040 1.00 97.12 144 ILE A C 1
ATOM 1107 O O . ILE A 1 144 ? 13.013 -6.258 -20.783 1.00 97.12 144 ILE A O 1
ATOM 1111 N N . PRO A 1 145 ? 12.788 -8.388 -21.508 1.00 96.19 145 PRO A N 1
ATOM 1112 C CA . PRO A 1 145 ? 14.201 -8.556 -21.844 1.00 96.19 145 PRO A CA 1
ATOM 1113 C C . PRO A 1 145 ? 14.685 -7.460 -22.805 1.00 96.19 145 PRO A C 1
ATOM 1115 O O . PRO A 1 145 ? 14.033 -7.171 -23.806 1.00 96.19 145 PRO A O 1
ATOM 1118 N N . GLY A 1 146 ? 15.812 -6.819 -22.489 1.00 93.38 146 GLY A N 1
ATOM 1119 C CA . GLY A 1 146 ? 16.367 -5.708 -23.276 1.00 93.38 146 GLY A CA 1
ATOM 1120 C C . GLY A 1 146 ? 15.806 -4.314 -22.951 1.00 93.38 146 GLY A C 1
ATOM 1121 O O . GLY A 1 146 ? 16.359 -3.324 -23.418 1.00 93.38 146 GLY A O 1
ATOM 1122 N N . MET A 1 147 ? 14.765 -4.199 -22.114 1.00 89.81 147 MET A N 1
ATOM 1123 C CA . MET A 1 147 ? 14.251 -2.909 -21.610 1.00 89.81 147 MET A CA 1
ATOM 1124 C C . MET A 1 147 ? 14.607 -2.641 -20.138 1.00 89.81 147 MET A C 1
ATOM 1126 O O . MET A 1 147 ? 14.096 -1.703 -19.525 1.00 89.81 147 MET A O 1
ATOM 1130 N N . GLU A 1 148 ? 15.498 -3.443 -19.559 1.00 84.62 148 GLU A N 1
ATOM 1131 C CA . GLU A 1 148 ? 15.898 -3.367 -18.148 1.00 84.62 148 GLU A CA 1
ATOM 1132 C C . GLU A 1 148 ? 16.456 -1.994 -17.743 1.00 84.62 148 GLU A C 1
ATOM 1134 O O . GLU A 1 148 ? 16.098 -1.472 -16.687 1.00 84.62 148 GLU A O 1
ATOM 1139 N N . ALA A 1 149 ? 17.239 -1.355 -18.619 1.00 80.31 149 ALA A N 1
ATOM 1140 C CA . ALA A 1 149 ? 17.825 -0.041 -18.363 1.00 80.31 149 ALA A CA 1
ATOM 1141 C C . ALA A 1 149 ? 16.756 1.038 -18.126 1.00 80.31 149 ALA A C 1
ATOM 1143 O O . ALA A 1 149 ? 16.916 1.893 -17.261 1.00 80.31 149 ALA A O 1
ATOM 1144 N N . VAL A 1 150 ? 15.627 0.963 -18.839 1.00 82.50 150 VAL A N 1
ATOM 1145 C CA . VAL A 1 150 ? 14.520 1.921 -18.690 1.00 82.50 150 VAL A CA 1
ATOM 1146 C C . VAL A 1 150 ? 13.826 1.741 -17.341 1.00 82.50 150 VAL A C 1
ATOM 1148 O O . VAL A 1 150 ? 13.417 2.720 -16.717 1.00 82.50 150 VAL A O 1
ATOM 1151 N N . ALA A 1 151 ? 13.708 0.499 -16.869 1.00 77.81 151 ALA A N 1
ATOM 1152 C CA . ALA A 1 151 ? 13.113 0.205 -15.572 1.00 77.81 151 ALA A CA 1
ATOM 1153 C C . ALA A 1 151 ? 13.993 0.712 -14.422 1.00 77.81 151 ALA A C 1
ATOM 1155 O O . ALA A 1 151 ? 13.483 1.364 -13.511 1.00 77.81 151 ALA A O 1
ATOM 1156 N N . VAL A 1 152 ? 15.305 0.467 -14.495 1.00 81.75 152 VAL A N 1
ATOM 1157 C CA . VAL A 1 152 ? 16.273 0.958 -13.502 1.00 81.75 152 VAL A CA 1
ATOM 1158 C C . VAL A 1 152 ? 16.335 2.485 -13.516 1.00 81.75 152 VAL A C 1
ATOM 1160 O O . VAL A 1 152 ? 16.289 3.098 -12.452 1.00 81.75 152 VAL A O 1
ATOM 1163 N N . GLN A 1 153 ? 16.341 3.112 -14.695 1.00 84.94 153 GLN A N 1
ATOM 1164 C CA . GLN A 1 153 ? 16.338 4.571 -14.804 1.00 84.94 153 GLN A CA 1
ATOM 1165 C C . GLN A 1 153 ? 15.078 5.178 -14.182 1.00 84.94 153 GLN A C 1
ATOM 1167 O O . GLN A 1 153 ? 15.183 6.047 -13.328 1.00 84.94 153 GLN A O 1
ATOM 1172 N N . LYS A 1 154 ? 13.883 4.663 -14.507 1.00 81.69 154 LYS A N 1
ATOM 1173 C CA . LYS A 1 154 ? 12.632 5.117 -13.870 1.00 81.69 154 LYS A CA 1
ATOM 1174 C C . LYS A 1 154 ? 12.654 4.941 -12.352 1.00 81.69 154 LYS A C 1
ATOM 1176 O O . LYS A 1 154 ? 12.093 5.762 -11.630 1.00 81.69 154 LYS A O 1
ATOM 1181 N N . MET A 1 155 ? 13.268 3.865 -11.863 1.00 79.06 155 MET A N 1
ATOM 1182 C CA . MET A 1 155 ? 13.417 3.603 -10.433 1.00 79.06 155 MET A CA 1
ATOM 1183 C C . MET A 1 155 ? 14.291 4.670 -9.759 1.00 79.06 155 MET A C 1
ATOM 1185 O O . MET A 1 155 ? 13.912 5.196 -8.709 1.00 79.06 155 MET A O 1
ATOM 1189 N N . GLN A 1 156 ? 15.416 5.017 -10.388 1.00 83.81 156 GLN A N 1
ATOM 1190 C CA . GLN A 1 156 ? 16.332 6.065 -9.937 1.00 83.81 156 GLN A CA 1
ATOM 1191 C C . GLN A 1 156 ? 15.700 7.457 -10.031 1.00 83.81 156 GLN A C 1
ATOM 1193 O O . GLN A 1 156 ? 15.766 8.212 -9.065 1.00 83.81 156 GLN A O 1
ATOM 1198 N N . ASP A 1 157 ? 15.016 7.772 -11.131 1.00 85.62 157 ASP A N 1
ATOM 1199 C CA . ASP A 1 157 ? 14.343 9.057 -11.334 1.00 85.62 157 ASP A CA 1
ATOM 1200 C C . ASP A 1 157 ? 13.221 9.264 -10.314 1.00 85.62 157 ASP A C 1
ATOM 1202 O O . ASP A 1 157 ? 13.078 10.345 -9.752 1.00 85.62 157 ASP A O 1
ATOM 1206 N N . ALA A 1 158 ? 12.443 8.220 -10.016 1.00 80.88 158 ALA A N 1
ATOM 1207 C CA . ALA A 1 158 ? 11.415 8.282 -8.984 1.00 80.88 158 ALA A CA 1
ATOM 1208 C C . ALA A 1 158 ? 12.015 8.453 -7.578 1.00 80.88 158 ALA A C 1
ATOM 1210 O O . ALA A 1 158 ? 11.446 9.171 -6.758 1.00 80.88 158 ALA A O 1
ATOM 1211 N N . LEU A 1 159 ? 13.171 7.837 -7.301 1.00 82.00 159 LEU A N 1
ATOM 1212 C CA . LEU A 1 159 ? 13.888 8.040 -6.040 1.00 82.00 159 LEU A CA 1
ATOM 1213 C C . LEU A 1 159 ? 14.423 9.477 -5.929 1.00 82.00 159 LEU A C 1
ATOM 1215 O O . LEU A 1 159 ? 14.276 10.111 -4.887 1.00 82.00 159 LEU A O 1
ATOM 1219 N N . ALA A 1 160 ? 14.984 10.013 -7.014 1.00 85.69 160 ALA A N 1
ATOM 1220 C CA . ALA A 1 160 ? 15.447 11.394 -7.085 1.00 85.69 160 ALA A CA 1
ATOM 1221 C C . ALA A 1 160 ? 14.284 12.390 -6.933 1.00 85.69 160 ALA A C 1
ATOM 1223 O O . ALA A 1 160 ? 14.389 13.350 -6.173 1.00 85.69 160 ALA A O 1
ATOM 1224 N N . ALA A 1 161 ? 13.148 12.134 -7.586 1.00 82.88 161 ALA A N 1
ATOM 1225 C CA . ALA A 1 161 ? 11.949 12.958 -7.469 1.00 82.88 161 ALA A CA 1
ATOM 1226 C C . ALA A 1 161 ? 11.380 12.950 -6.042 1.00 82.88 161 ALA A C 1
ATOM 1228 O O . ALA A 1 161 ? 11.029 14.008 -5.521 1.00 82.88 161 ALA A O 1
ATOM 1229 N N . ALA A 1 162 ? 11.344 11.785 -5.384 1.00 79.19 162 ALA A N 1
ATOM 1230 C CA . ALA A 1 162 ? 10.931 11.677 -3.986 1.00 79.19 162 ALA A CA 1
ATOM 1231 C C . ALA A 1 162 ? 11.874 12.452 -3.049 1.00 79.19 162 ALA A C 1
ATOM 1233 O O . ALA A 1 162 ? 11.408 13.140 -2.142 1.00 79.19 162 ALA A O 1
ATOM 1234 N N . ALA A 1 163 ? 13.187 12.413 -3.300 1.00 79.94 163 ALA A N 1
ATOM 1235 C CA . ALA A 1 163 ? 14.161 13.196 -2.542 1.00 79.94 163 ALA A CA 1
ATOM 1236 C C . ALA A 1 163 ? 14.000 14.713 -2.755 1.00 79.94 163 ALA A C 1
ATOM 1238 O O . ALA A 1 163 ? 14.206 15.482 -1.820 1.00 79.94 163 ALA A O 1
ATOM 1239 N N . MET A 1 164 ? 13.598 15.154 -3.952 1.00 82.19 164 MET A N 1
ATOM 1240 C CA . MET A 1 164 ? 13.348 16.573 -4.243 1.00 82.19 164 MET A CA 1
ATOM 1241 C C . MET A 1 164 ? 12.003 17.089 -3.713 1.00 82.19 164 MET A C 1
ATOM 1243 O O . MET A 1 164 ? 11.874 18.285 -3.469 1.00 82.19 164 MET A O 1
ATOM 1247 N N . GLN A 1 165 ? 11.002 16.221 -3.542 1.00 75.50 165 GLN A N 1
ATOM 1248 C CA . GLN A 1 165 ? 9.715 16.584 -2.935 1.00 75.50 165 GLN A CA 1
ATOM 1249 C C . GLN A 1 165 ? 9.719 16.538 -1.407 1.00 75.50 165 GLN A C 1
ATOM 1251 O O . GLN A 1 165 ? 8.740 16.974 -0.800 1.00 75.50 165 GLN A O 1
ATOM 1256 N N . ALA A 1 166 ? 10.798 16.067 -0.775 1.00 61.56 166 ALA A N 1
ATOM 1257 C CA . ALA A 1 166 ? 10.970 16.260 0.655 1.00 61.56 166 ALA A CA 1
ATOM 1258 C C . ALA A 1 166 ? 11.017 17.777 0.920 1.00 61.56 166 ALA A C 1
ATOM 1260 O O . ALA A 1 166 ? 11.929 18.447 0.422 1.00 61.56 166 ALA A O 1
ATOM 1261 N N . PRO A 1 167 ? 10.036 18.353 1.645 1.00 67.25 167 PRO A N 1
ATOM 1262 C CA . PRO A 1 167 ? 10.072 19.769 1.964 1.00 67.25 167 PRO A CA 1
ATOM 1263 C C . PRO A 1 167 ? 11.406 20.054 2.661 1.00 67.25 167 PRO A C 1
ATOM 1265 O O . PRO A 1 167 ? 11.804 19.267 3.529 1.00 67.25 167 PRO A O 1
ATOM 1268 N N . PRO A 1 168 ? 12.123 21.132 2.280 1.00 69.56 168 PRO A N 1
ATOM 1269 C CA . PRO A 1 168 ? 13.351 21.499 2.966 1.00 69.56 168 PRO A CA 1
ATOM 1270 C C . PRO A 1 168 ? 13.032 21.542 4.460 1.00 69.56 168 PRO A C 1
ATOM 1272 O O . PRO A 1 168 ? 11.974 22.080 4.807 1.00 69.56 168 PRO A O 1
ATOM 1275 N N . PRO A 1 169 ? 13.868 20.937 5.327 1.00 55.31 169 PRO A N 1
ATOM 1276 C CA . PRO A 1 169 ? 13.619 20.925 6.757 1.00 55.31 169 PRO A CA 1
ATOM 1277 C C . PRO A 1 169 ? 13.411 22.373 7.166 1.00 55.31 169 PRO A C 1
ATOM 1279 O O . PRO A 1 169 ? 14.346 23.175 7.126 1.00 55.31 169 PRO A O 1
ATOM 1282 N N . GLN A 1 170 ? 12.158 22.726 7.458 1.00 59.28 170 GLN A N 1
ATOM 1283 C CA . GLN A 1 170 ? 11.843 24.041 7.967 1.00 59.28 170 GLN A CA 1
ATOM 1284 C C . GLN A 1 170 ? 12.640 24.128 9.252 1.00 59.28 170 GLN A C 1
ATOM 1286 O O . GLN A 1 170 ? 12.389 23.377 10.197 1.00 59.28 170 GLN A O 1
ATOM 1291 N N . GLN A 1 171 ? 13.674 24.968 9.233 1.00 56.09 171 GLN A N 1
ATOM 1292 C CA . GLN A 1 171 ? 14.370 25.376 10.431 1.00 56.09 171 GLN A CA 1
ATOM 1293 C C . GLN A 1 171 ? 13.272 25.905 11.340 1.00 56.09 171 GLN A C 1
ATOM 1295 O O . GLN A 1 171 ? 12.739 26.985 11.106 1.00 56.09 171 GLN A O 1
ATOM 1300 N N . GLN A 1 172 ? 12.858 25.088 12.308 1.00 51.59 172 GLN A N 1
ATOM 1301 C CA . GLN A 1 172 ? 12.025 25.553 13.393 1.00 51.59 172 GLN A CA 1
ATOM 1302 C C . GLN A 1 172 ? 12.852 26.639 14.062 1.00 51.59 172 GLN A C 1
ATOM 1304 O O . GLN A 1 172 ? 13.798 26.350 14.800 1.00 51.59 172 GLN A O 1
ATOM 1309 N N . GLU A 1 173 ? 12.545 27.890 13.722 1.00 51.34 173 GLU A N 1
ATOM 1310 C CA . GLU A 1 173 ? 12.984 29.047 14.470 1.00 51.34 173 GLU A CA 1
ATOM 1311 C C . GLU A 1 173 ? 12.559 28.787 15.904 1.00 51.34 173 GLU A C 1
ATOM 1313 O O . GLU A 1 173 ? 11.383 28.810 16.259 1.00 51.34 173 GLU A O 1
ATOM 1318 N N . LYS A 1 174 ? 13.557 28.417 16.700 1.00 52.19 174 LYS A N 1
ATOM 1319 C CA . LYS A 1 174 ? 13.478 28.191 18.130 1.00 52.19 174 LYS A CA 1
ATOM 1320 C C . LYS A 1 174 ? 12.779 29.421 18.718 1.00 52.19 174 LYS A C 1
ATOM 1322 O O . LYS A 1 174 ? 13.398 30.488 18.719 1.00 52.19 174 LYS A O 1
ATOM 1327 N N . PRO A 1 175 ? 11.518 29.328 19.180 1.00 50.34 175 PRO A N 1
ATOM 1328 C CA . PRO A 1 175 ? 10.853 30.487 19.741 1.00 50.34 175 PRO A CA 1
ATOM 1329 C C . PRO A 1 175 ? 11.671 30.933 20.948 1.00 50.34 175 PRO A C 1
ATOM 1331 O O . PRO A 1 175 ? 11.996 30.134 21.835 1.00 50.34 175 PRO A O 1
ATOM 1334 N N . ALA A 1 176 ? 12.079 32.200 20.923 1.00 57.78 176 ALA A N 1
ATOM 1335 C CA . ALA A 1 176 ? 12.808 32.833 22.003 1.00 57.78 176 ALA A CA 1
ATOM 1336 C C . ALA A 1 176 ? 12.059 32.571 23.316 1.00 57.78 176 ALA A C 1
ATOM 1338 O O . ALA A 1 176 ? 10.906 32.971 23.473 1.00 57.78 176 ALA A O 1
ATOM 1339 N N . ARG A 1 177 ? 12.707 31.854 24.244 1.00 44.81 177 ARG A N 1
ATOM 1340 C CA . ARG A 1 177 ? 12.202 31.662 25.606 1.00 44.81 177 ARG A CA 1
ATOM 1341 C C . ARG A 1 177 ? 11.927 33.044 26.213 1.00 44.81 177 ARG A C 1
ATOM 1343 O O . ARG A 1 177 ? 12.885 33.808 26.350 1.00 44.81 177 ARG A O 1
ATOM 1350 N N . PRO A 1 178 ? 10.691 33.369 26.630 1.00 53.31 178 PRO A N 1
ATOM 1351 C CA . PRO A 1 178 ? 10.496 34.486 27.534 1.00 53.31 178 PRO A CA 1
ATOM 1352 C C . PRO A 1 178 ? 11.142 34.124 28.874 1.00 53.31 178 PRO A C 1
ATOM 1354 O O . PRO A 1 178 ? 10.903 33.053 29.437 1.00 53.31 178 PRO A O 1
ATOM 1357 N N . ALA A 1 179 ? 12.009 35.010 29.352 1.00 53.25 179 ALA A N 1
ATOM 1358 C CA . ALA A 1 179 ? 12.564 34.954 30.691 1.00 53.25 179 ALA A CA 1
ATOM 1359 C C . ALA A 1 179 ? 11.417 35.045 31.707 1.00 53.25 179 ALA A C 1
ATOM 1361 O O . ALA A 1 179 ? 10.838 36.111 31.900 1.00 53.25 179 ALA A O 1
ATOM 1362 N N . VAL A 1 180 ? 11.085 33.922 32.340 1.00 51.66 180 VAL A N 1
ATOM 1363 C CA . VAL A 1 180 ? 10.277 33.903 33.559 1.00 51.66 180 VAL A CA 1
ATOM 1364 C C . VAL A 1 180 ? 11.218 33.728 34.739 1.00 51.66 180 VAL A C 1
ATOM 1366 O O . VAL A 1 180 ? 11.859 32.694 34.920 1.00 51.66 180 VAL A O 1
ATOM 1369 N N . SER A 1 181 ? 11.344 34.816 35.486 1.00 57.53 181 SER A N 1
ATOM 1370 C CA . SER A 1 181 ? 11.937 34.889 36.809 1.00 57.53 181 SER A CA 1
ATOM 1371 C C . SER A 1 181 ? 11.149 34.024 37.792 1.00 57.53 181 SER A C 1
ATOM 1373 O O . SER A 1 181 ? 9.940 34.185 37.934 1.00 57.53 181 SER A O 1
ATOM 1375 N N . ASP A 1 182 ? 11.873 33.124 38.446 1.00 55.88 182 ASP A N 1
ATOM 1376 C CA . ASP A 1 182 ? 12.040 33.131 39.899 1.00 55.88 182 ASP A CA 1
ATOM 1377 C C . ASP A 1 182 ? 10.775 33.370 40.742 1.00 55.88 182 ASP A C 1
ATOM 1379 O O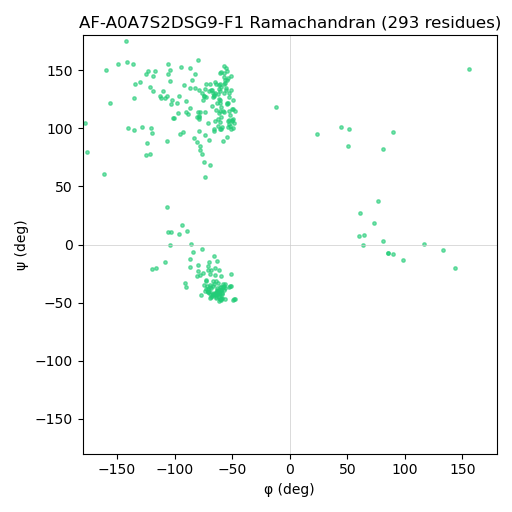 . ASP A 1 182 ? 10.348 34.503 40.944 1.00 55.88 182 ASP A O 1
ATOM 1383 N N . VAL A 1 183 ? 10.223 32.283 41.282 1.00 42.56 183 VAL A N 1
ATOM 1384 C CA . VAL A 1 183 ? 9.711 32.219 42.659 1.00 42.56 183 VAL A CA 1
ATOM 1385 C C . VAL A 1 183 ? 9.720 30.758 43.094 1.00 42.56 183 VAL A C 1
ATOM 1387 O O . VAL A 1 183 ? 9.137 29.888 42.446 1.00 42.56 183 VAL A O 1
ATOM 1390 N N . GLY A 1 184 ? 10.443 30.494 44.179 1.00 53.16 184 GLY A N 1
ATOM 1391 C CA . GLY A 1 184 ? 10.627 29.168 44.743 1.00 53.16 184 GLY A CA 1
ATOM 1392 C C . GLY A 1 184 ? 9.326 28.488 45.163 1.00 53.16 184 GLY A C 1
ATOM 1393 O O . GLY A 1 184 ? 8.389 29.118 45.649 1.00 53.16 184 GLY A O 1
ATOM 1394 N N . PHE A 1 185 ? 9.317 27.164 45.047 1.00 46.41 185 PHE A N 1
ATOM 1395 C CA . PHE A 1 185 ? 8.396 26.330 45.801 1.00 46.41 185 PHE A CA 1
ATOM 1396 C C . PHE A 1 185 ? 9.168 25.143 46.376 1.00 46.41 185 PHE A C 1
ATOM 1398 O O . PHE A 1 185 ? 9.503 24.180 45.686 1.00 46.41 185 PHE A O 1
ATOM 1405 N N . LEU A 1 186 ? 9.520 25.321 47.649 1.00 44.09 186 LEU A N 1
ATOM 1406 C CA . LEU A 1 186 ? 10.129 24.362 48.557 1.00 44.09 186 LEU A CA 1
ATOM 1407 C C . LEU A 1 186 ? 9.285 23.076 48.648 1.00 44.09 186 LEU A C 1
ATOM 1409 O O . LEU A 1 186 ? 8.083 23.123 48.886 1.00 44.09 186 LEU A O 1
ATOM 1413 N N . GLU A 1 187 ? 9.964 21.937 48.537 1.00 51.16 187 GLU A N 1
ATOM 1414 C CA . GLU A 1 187 ? 10.080 20.994 49.655 1.00 51.16 187 GLU A CA 1
ATOM 1415 C C . GLU A 1 187 ? 8.775 20.576 50.370 1.00 51.16 187 GLU A C 1
ATOM 1417 O O . GLU A 1 187 ? 8.421 21.090 51.427 1.00 51.16 187 GLU A O 1
ATOM 1422 N N . SER A 1 188 ? 8.092 19.561 49.831 1.00 48.16 188 SER A N 1
ATOM 1423 C CA . SER A 1 188 ? 7.347 18.556 50.612 1.00 48.16 188 SER A CA 1
ATOM 1424 C C . SER A 1 188 ? 6.729 17.521 49.683 1.00 48.16 188 SER A C 1
ATOM 1426 O O . SER A 1 188 ? 5.739 17.817 49.030 1.00 48.16 188 SER A O 1
ATOM 1428 N N . PHE A 1 189 ? 7.30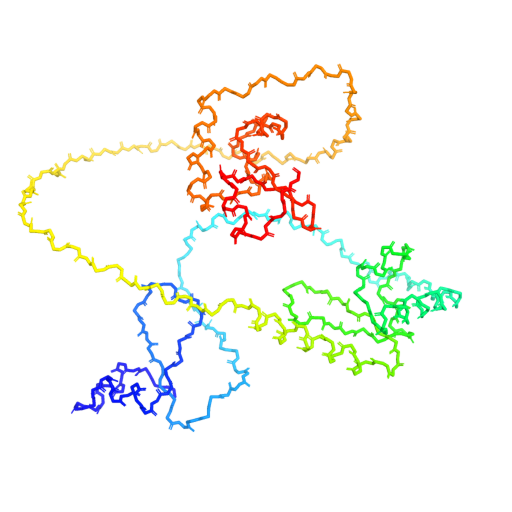9 16.320 49.628 1.00 43.34 189 PHE A N 1
ATOM 1429 C CA . PHE A 1 189 ? 6.575 15.048 49.716 1.00 43.34 189 PHE A CA 1
ATOM 1430 C C . PHE A 1 189 ? 7.583 13.886 49.716 1.00 43.34 189 PHE A C 1
ATOM 1432 O O . PHE A 1 189 ? 7.859 13.246 48.704 1.00 43.34 189 PHE A O 1
ATOM 1439 N N . MET A 1 190 ? 8.173 13.641 50.888 1.00 51.25 190 MET A N 1
ATOM 1440 C CA . MET A 1 190 ? 8.701 12.327 51.248 1.00 51.25 190 MET A CA 1
ATOM 1441 C C . MET A 1 190 ? 7.630 11.559 52.033 1.00 51.25 190 MET A C 1
ATOM 1443 O O . MET A 1 190 ? 6.838 12.167 52.746 1.00 51.25 190 MET A O 1
ATOM 1447 N N . ALA A 1 191 ? 7.705 10.228 51.944 1.00 50.00 191 ALA A N 1
ATOM 1448 C CA . ALA A 1 191 ? 6.976 9.205 52.702 1.00 50.00 191 ALA A CA 1
ATOM 1449 C C . ALA A 1 191 ? 5.626 8.739 52.122 1.00 50.00 191 ALA A C 1
ATOM 1451 O O . ALA A 1 191 ? 4.561 9.293 52.371 1.00 50.00 191 ALA A O 1
ATOM 1452 N N . GLY A 1 192 ? 5.700 7.612 51.412 1.00 37.84 192 GLY A N 1
ATOM 1453 C CA . GLY A 1 192 ? 4.560 6.791 51.018 1.00 37.84 192 GLY A CA 1
ATOM 1454 C C . GLY A 1 192 ? 5.023 5.391 50.627 1.00 37.84 192 GLY A C 1
ATOM 1455 O O . GLY A 1 192 ? 4.883 4.997 49.475 1.00 37.84 192 GLY A O 1
ATOM 1456 N N . GLN A 1 193 ? 5.641 4.671 51.571 1.00 44.41 193 GLN A N 1
ATOM 1457 C CA . GLN A 1 193 ? 5.822 3.222 51.475 1.00 44.41 193 GLN A CA 1
ATOM 1458 C C . GLN A 1 193 ? 4.435 2.572 51.497 1.00 44.41 193 GLN A C 1
ATOM 1460 O O . GLN A 1 193 ? 3.708 2.684 52.482 1.00 44.41 193 GLN A O 1
ATOM 1465 N N . GLY A 1 194 ? 4.075 1.917 50.401 1.00 35.97 194 GLY A N 1
ATOM 1466 C CA . GLY A 1 194 ? 2.900 1.069 50.302 1.00 35.97 194 GLY A CA 1
ATOM 1467 C C . GLY A 1 194 ? 3.259 -0.148 49.471 1.00 35.97 194 GLY A C 1
ATOM 1468 O O . GLY A 1 194 ? 3.325 -0.059 48.247 1.00 35.97 194 GLY A O 1
ATOM 1469 N N . ASP A 1 195 ? 3.521 -1.260 50.152 1.00 46.09 195 ASP A N 1
ATOM 1470 C CA . ASP A 1 195 ? 3.500 -2.598 49.571 1.00 46.09 195 ASP A CA 1
ATOM 1471 C C . ASP A 1 195 ? 2.124 -2.877 48.950 1.00 46.09 195 ASP A C 1
ATOM 1473 O O . ASP A 1 195 ? 1.092 -2.623 49.580 1.00 46.09 195 ASP A O 1
ATOM 1477 N N . PRO A 1 196 ? 2.088 -3.494 47.760 1.00 49.62 196 PRO A N 1
ATOM 1478 C CA . PRO A 1 196 ? 1.070 -4.502 47.524 1.00 49.62 196 PRO A CA 1
ATOM 1479 C C . PRO A 1 196 ? 1.716 -5.847 47.198 1.00 49.62 196 PRO A C 1
ATOM 1481 O O . PRO A 1 196 ? 2.143 -6.137 46.081 1.00 49.62 196 PRO A O 1
ATOM 1484 N N . SER A 1 197 ? 1.737 -6.675 48.236 1.00 39.84 197 SER A N 1
ATOM 1485 C CA . SER A 1 197 ? 1.580 -8.124 48.225 1.00 39.84 197 SER A CA 1
ATOM 1486 C C . SER A 1 197 ? 1.091 -8.720 46.900 1.00 39.84 197 SER A C 1
ATOM 1488 O O . SER A 1 197 ? -0.038 -8.506 46.464 1.00 39.84 197 SER A O 1
ATOM 1490 N N . THR A 1 198 ? 1.942 -9.567 46.330 1.00 44.41 198 THR A N 1
ATOM 1491 C CA . THR A 1 198 ? 1.655 -10.976 46.033 1.00 44.41 198 THR A CA 1
ATOM 1492 C C . THR A 1 198 ? 0.176 -11.346 45.872 1.00 44.41 198 THR A C 1
ATOM 1494 O O . THR A 1 198 ? -0.478 -11.758 46.827 1.00 44.41 198 THR A O 1
ATOM 1497 N N . VAL A 1 199 ? -0.303 -11.359 44.628 1.00 40.34 199 VAL A N 1
ATOM 1498 C CA . VAL A 1 199 ? -1.293 -12.350 44.191 1.00 40.34 199 VAL A CA 1
ATOM 1499 C C . VAL A 1 199 ? -0.808 -13.030 42.917 1.00 40.34 199 VAL A C 1
ATOM 1501 O O . VAL A 1 199 ? -0.871 -12.513 41.806 1.00 40.34 199 VAL A O 1
ATOM 1504 N N . SER A 1 200 ? -0.290 -14.231 43.137 1.00 43.38 200 SER A N 1
ATOM 1505 C CA . SER A 1 200 ? -0.143 -15.316 42.180 1.00 43.38 200 SER A CA 1
ATOM 1506 C C . SER A 1 200 ? -1.456 -15.557 41.422 1.00 43.38 200 SER A C 1
ATOM 1508 O O . SER A 1 200 ? -2.394 -16.142 41.963 1.00 43.38 200 SER A O 1
ATOM 1510 N N . GLY A 1 201 ? -1.514 -15.109 40.169 1.00 34.50 201 GLY A N 1
ATOM 1511 C CA . GLY A 1 201 ? -2.582 -15.412 39.220 1.00 34.50 201 GLY A CA 1
ATOM 1512 C C . GLY A 1 201 ? -2.119 -16.485 38.244 1.00 34.50 201 GLY A C 1
ATOM 1513 O O . GLY A 1 201 ? -1.247 -16.242 37.414 1.00 34.50 201 GLY A O 1
ATOM 1514 N N . ALA A 1 202 ? -2.675 -17.682 38.401 1.00 34.97 202 ALA A N 1
ATOM 1515 C CA . ALA A 1 202 ? -2.346 -18.884 37.659 1.00 34.97 202 ALA A CA 1
ATOM 1516 C C . ALA A 1 202 ? -2.501 -18.740 36.136 1.00 34.97 202 ALA A C 1
ATOM 1518 O O . ALA A 1 202 ? -3.385 -18.057 35.616 1.00 34.97 202 ALA A O 1
ATOM 1519 N N . ALA A 1 203 ? -1.630 -19.470 35.444 1.00 39.97 203 ALA A N 1
ATOM 1520 C CA . ALA A 1 203 ? -1.652 -19.716 34.017 1.00 39.97 203 ALA A CA 1
ATOM 1521 C C . ALA A 1 203 ? -3.035 -20.179 33.526 1.00 39.97 203 ALA A C 1
ATOM 1523 O O . ALA A 1 203 ? -3.553 -21.205 33.962 1.00 39.97 203 ALA A O 1
ATOM 1524 N N . SER A 1 204 ? -3.588 -19.455 32.556 1.00 35.78 204 SER A N 1
ATOM 1525 C CA . SER A 1 204 ? -4.634 -19.948 31.658 1.00 35.78 204 SER A CA 1
ATOM 1526 C C . SER A 1 204 ? -4.146 -19.770 30.221 1.00 35.78 204 SER A C 1
ATOM 1528 O O . SER A 1 204 ? -4.342 -18.750 29.566 1.00 35.78 204 SER A O 1
ATOM 1530 N N . THR A 1 205 ? -3.421 -20.775 29.738 1.00 35.91 205 THR A N 1
ATOM 1531 C CA . THR A 1 205 ? -3.151 -20.970 28.313 1.00 35.91 205 THR A CA 1
ATOM 1532 C C . THR A 1 205 ? -4.400 -21.569 27.680 1.00 35.91 205 THR A C 1
ATOM 1534 O O . THR A 1 205 ? -4.494 -22.786 27.532 1.00 35.91 205 THR A O 1
ATOM 1537 N N . ASP A 1 206 ? -5.379 -20.726 27.355 1.00 34.75 206 ASP A N 1
ATOM 1538 C CA . ASP A 1 206 ? -6.530 -21.148 26.559 1.00 34.75 206 ASP A CA 1
ATOM 1539 C C . ASP A 1 206 ? -6.239 -20.879 25.077 1.00 34.75 206 ASP A C 1
ATOM 1541 O O . ASP A 1 206 ? -6.333 -19.760 24.557 1.00 34.75 206 ASP A O 1
ATOM 1545 N N . ASP A 1 207 ? -5.788 -21.946 24.422 1.00 40.03 207 ASP A N 1
ATOM 1546 C CA . ASP A 1 207 ? -5.451 -22.069 23.008 1.00 40.03 207 ASP A CA 1
ATOM 1547 C C . ASP A 1 207 ? -6.740 -21.992 22.164 1.00 40.03 207 ASP A C 1
ATOM 1549 O O . ASP A 1 207 ? -7.227 -22.961 21.577 1.00 40.03 207 ASP A O 1
ATOM 1553 N N . SER A 1 208 ? -7.367 -20.813 22.138 1.00 41.00 208 SER A N 1
ATOM 1554 C CA . SER A 1 208 ? -8.574 -20.576 21.346 1.00 41.00 208 SER A CA 1
ATOM 1555 C C . SER A 1 208 ? -8.203 -20.380 19.874 1.00 41.00 208 SER A C 1
ATOM 1557 O O . SER A 1 208 ? -8.037 -19.275 19.342 1.00 41.00 208 SER A O 1
ATOM 1559 N N . ALA A 1 209 ? -8.081 -21.513 19.182 1.00 45.16 209 ALA A N 1
ATOM 1560 C CA . ALA A 1 209 ? -8.070 -21.609 17.732 1.00 45.16 209 ALA A CA 1
ATOM 1561 C C . ALA A 1 209 ? -9.261 -20.820 17.166 1.00 45.16 209 ALA A C 1
ATOM 1563 O O . ALA A 1 209 ? -10.414 -21.258 17.168 1.00 45.16 209 ALA A O 1
ATOM 1564 N N . THR A 1 210 ? -8.972 -19.608 16.696 1.00 43.31 210 THR A N 1
ATOM 1565 C CA . THR A 1 210 ? -9.958 -18.653 16.197 1.00 43.31 210 THR A CA 1
ATOM 1566 C C . THR A 1 210 ? -10.511 -19.190 14.880 1.00 43.31 210 THR A C 1
ATOM 1568 O O . THR A 1 210 ? -9.970 -18.942 13.800 1.00 43.31 210 THR A O 1
ATOM 1571 N N . LYS A 1 211 ? -11.590 -19.982 14.975 1.00 48.81 211 LYS A N 1
ATOM 1572 C CA . LYS A 1 211 ? -12.441 -20.381 13.851 1.00 48.81 211 LYS A CA 1
ATOM 1573 C C . LYS A 1 211 ? -12.746 -19.121 13.054 1.00 48.81 211 LYS A C 1
ATOM 1575 O O . LYS A 1 211 ? -13.392 -18.205 13.553 1.00 48.81 211 LYS A O 1
ATOM 1580 N N . LYS A 1 212 ? -12.249 -19.087 11.818 1.00 49.38 212 LYS A N 1
ATOM 1581 C CA . LYS A 1 212 ? -12.478 -18.040 10.823 1.00 49.38 212 LYS A CA 1
ATOM 1582 C C . LYS A 1 212 ? -13.991 -17.938 10.606 1.00 49.38 212 LYS A C 1
ATOM 1584 O O . LYS A 1 212 ? -14.554 -18.670 9.793 1.00 49.38 212 LYS A O 1
ATOM 1589 N N . GLN A 1 213 ? -14.664 -17.110 11.405 1.00 57.50 213 GLN A N 1
ATOM 1590 C CA . GLN A 1 213 ? -16.099 -16.899 11.296 1.00 57.50 213 GLN A CA 1
ATOM 1591 C C . GLN A 1 213 ? -16.343 -16.333 9.899 1.00 57.50 213 GLN A C 1
ATOM 1593 O O . GLN A 1 213 ? -15.863 -15.250 9.559 1.00 57.50 213 GLN A O 1
ATOM 1598 N N . LYS A 1 214 ? -17.027 -17.113 9.053 1.00 68.69 214 LYS A N 1
ATOM 1599 C CA . LYS A 1 214 ? -17.558 -16.625 7.779 1.00 68.69 214 LYS A CA 1
ATOM 1600 C C . LYS A 1 214 ? -18.306 -15.333 8.098 1.00 68.69 214 LYS A C 1
ATOM 1602 O O . LYS A 1 214 ? -19.266 -15.381 8.865 1.00 68.69 214 LYS A O 1
ATOM 1607 N N . LYS A 1 215 ? -17.841 -14.200 7.554 1.00 63.72 215 LYS A N 1
ATOM 1608 C CA . LYS A 1 215 ? -18.540 -12.913 7.645 1.00 63.72 215 LYS A CA 1
ATOM 1609 C C . LYS A 1 215 ? -19.981 -13.165 7.204 1.00 63.72 215 LYS A C 1
ATOM 1611 O O . LYS A 1 215 ? -20.220 -13.415 6.023 1.00 63.72 215 LYS A O 1
ATOM 1616 N N . LYS A 1 216 ? -20.919 -13.182 8.157 1.00 76.62 216 LYS A N 1
ATOM 1617 C CA . LYS A 1 216 ? -22.346 -13.194 7.838 1.00 76.62 216 LYS A CA 1
ATOM 1618 C C . LYS A 1 216 ? -22.593 -11.955 6.981 1.00 76.62 216 LYS A C 1
ATOM 1620 O O . LYS A 1 216 ? -22.085 -10.880 7.311 1.00 76.62 216 LYS A O 1
ATOM 1625 N N . LYS A 1 217 ? -23.273 -12.131 5.845 1.00 79.75 217 LYS A N 1
ATOM 1626 C CA . LYS A 1 217 ? -23.680 -11.009 4.994 1.00 79.75 217 LYS A CA 1
ATOM 1627 C C . LYS A 1 217 ? -24.421 -10.022 5.896 1.00 79.75 217 LYS A C 1
ATOM 1629 O O . LYS A 1 217 ? -25.268 -10.436 6.681 1.00 79.75 217 LYS A O 1
ATOM 1634 N N . LYS A 1 218 ? -23.985 -8.767 5.876 1.00 77.44 218 LYS A N 1
ATOM 1635 C CA . LYS A 1 218 ? -24.525 -7.721 6.739 1.00 77.44 218 LYS A CA 1
ATOM 1636 C C . LYS A 1 218 ? -25.961 -7.472 6.288 1.00 77.44 218 LYS A C 1
ATOM 1638 O O . LYS A 1 218 ? -26.150 -7.169 5.113 1.00 77.44 218 LYS A O 1
ATOM 1643 N N . ASP A 1 219 ? -26.927 -7.682 7.178 1.00 85.19 219 ASP A N 1
ATOM 1644 C CA . ASP A 1 219 ? -28.330 -7.418 6.865 1.00 85.19 219 ASP A CA 1
ATOM 1645 C C . ASP A 1 219 ? -28.481 -5.928 6.530 1.00 85.19 219 ASP A C 1
ATOM 1647 O O . ASP A 1 219 ? -28.088 -5.094 7.355 1.00 85.19 219 ASP A O 1
ATOM 1651 N N . PRO A 1 220 ? -28.979 -5.577 5.332 1.00 86.00 220 PRO A N 1
ATOM 1652 C CA . PRO A 1 220 ? -29.186 -4.183 4.947 1.00 86.00 220 PRO A CA 1
ATOM 1653 C C . PRO A 1 220 ? -30.256 -3.500 5.808 1.00 86.00 220 PRO A C 1
ATOM 1655 O O . PRO A 1 220 ? -30.242 -2.281 5.912 1.00 86.00 220 PRO A O 1
ATOM 1658 N N . ASP A 1 221 ? -31.119 -4.283 6.459 1.00 91.62 221 ASP A N 1
ATOM 1659 C CA . ASP A 1 221 ? -32.215 -3.812 7.315 1.00 91.62 221 ASP A CA 1
ATOM 1660 C C . ASP A 1 221 ? -31.851 -3.777 8.811 1.00 91.62 221 ASP A C 1
ATOM 1662 O O . ASP A 1 221 ? -32.703 -3.606 9.683 1.00 91.62 221 ASP A O 1
ATOM 1666 N N . ALA A 1 222 ? -30.571 -3.979 9.150 1.00 86.62 222 ALA A N 1
ATOM 1667 C CA . ALA A 1 222 ? -30.136 -3.850 10.533 1.00 86.62 222 ALA A CA 1
ATOM 1668 C C . ALA A 1 222 ? -30.295 -2.383 10.982 1.00 86.62 222 ALA A C 1
ATOM 1670 O O . ALA A 1 222 ? -29.769 -1.491 10.308 1.00 86.62 222 ALA A O 1
ATOM 1671 N N . PRO A 1 223 ? -30.955 -2.116 12.125 1.00 88.19 223 PRO A N 1
ATOM 1672 C CA . PRO A 1 223 ? -31.154 -0.756 12.604 1.00 88.19 223 PRO A CA 1
ATOM 1673 C C . PRO A 1 223 ? -29.804 -0.038 12.767 1.00 88.19 223 PRO A C 1
ATOM 1675 O O . PRO A 1 223 ? -28.803 -0.674 13.137 1.00 88.19 223 PRO A O 1
ATOM 1678 N N . PRO A 1 224 ? -29.748 1.277 12.482 1.00 88.38 224 PRO A N 1
ATOM 1679 C CA . PRO A 1 224 ? -28.521 2.048 12.612 1.00 88.38 224 PRO A CA 1
ATOM 1680 C C . PRO A 1 224 ? -27.978 1.923 14.044 1.00 88.38 224 PRO A C 1
ATOM 1682 O O . PRO A 1 22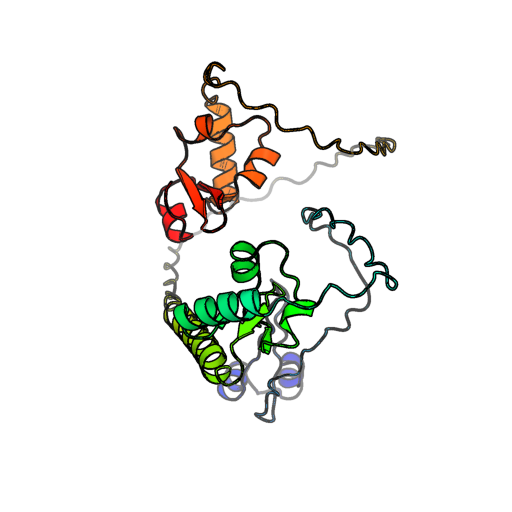4 ? -28.754 1.902 15.003 1.00 88.38 224 PRO A O 1
ATOM 1685 N N . PRO A 1 225 ? -26.651 1.779 14.216 1.00 90.31 225 PRO A N 1
ATOM 1686 C CA . PRO A 1 225 ? -26.068 1.649 15.541 1.00 90.31 225 PRO A CA 1
ATOM 1687 C C . PRO A 1 225 ? -26.366 2.897 16.390 1.00 90.31 225 PRO A C 1
ATOM 1689 O O . PRO A 1 225 ? -26.422 3.996 15.836 1.00 90.31 225 PRO A O 1
ATOM 1692 N N . PRO A 1 226 ? -26.519 2.743 17.718 1.00 93.25 226 PRO A N 1
ATOM 1693 C CA . PRO A 1 226 ? -26.754 3.870 18.615 1.00 93.25 226 PRO A CA 1
ATOM 1694 C C . PRO A 1 226 ? -25.671 4.954 18.463 1.00 93.25 226 PRO A C 1
ATOM 1696 O O . PRO A 1 226 ? -24.521 4.605 18.173 1.00 93.25 226 PRO A O 1
ATOM 1699 N N . PRO A 1 227 ? -25.987 6.242 18.676 1.00 94.06 227 PRO A N 1
ATOM 1700 C CA . PRO A 1 227 ? -24.986 7.309 18.704 1.00 94.06 227 PRO A CA 1
ATOM 1701 C C . PRO A 1 227 ? -23.877 7.033 19.727 1.00 94.06 227 PRO A C 1
ATOM 1703 O O . PRO A 1 227 ? -24.103 6.349 20.728 1.00 94.06 227 PRO A O 1
ATOM 1706 N N . LEU A 1 228 ? -22.673 7.552 19.476 1.00 96.75 228 LEU A N 1
ATOM 1707 C CA . LEU A 1 228 ? -21.547 7.378 20.390 1.00 96.75 228 LEU A CA 1
ATOM 1708 C C . LEU A 1 228 ? -21.742 8.250 21.638 1.00 96.75 228 LEU A C 1
ATOM 1710 O O . LEU A 1 228 ? -22.096 9.423 21.540 1.00 96.75 228 LEU A O 1
ATOM 1714 N N . GLU A 1 229 ? -21.515 7.681 22.820 1.00 97.56 229 GLU A N 1
ATOM 1715 C CA . GLU A 1 229 ? -21.650 8.418 24.076 1.00 97.56 229 GLU A CA 1
ATOM 1716 C C . GLU A 1 229 ? -20.542 9.475 24.212 1.00 97.56 229 GLU A C 1
ATOM 1718 O O . GLU A 1 229 ? -19.372 9.204 23.929 1.00 97.56 229 GLU A O 1
ATOM 1723 N N . LEU A 1 230 ? -20.889 10.674 24.689 1.00 97.38 230 LEU A N 1
ATOM 1724 C CA . LEU A 1 230 ? -19.969 11.819 24.745 1.00 97.38 230 LEU A CA 1
ATOM 1725 C C . LEU A 1 230 ? -18.700 11.531 25.571 1.00 97.38 230 LEU A C 1
ATOM 1727 O O . LEU A 1 230 ? -17.608 11.984 25.235 1.00 97.38 230 LEU A O 1
ATOM 1731 N N . GLN A 1 231 ? -18.821 10.730 26.636 1.00 97.62 231 GLN A N 1
ATOM 1732 C CA . GLN A 1 231 ? -17.670 10.302 27.437 1.00 97.62 231 GLN A CA 1
ATOM 1733 C C . GLN A 1 231 ? -16.684 9.455 26.624 1.00 97.62 231 GLN A C 1
ATOM 1735 O O . GLN A 1 231 ? -15.471 9.579 26.798 1.00 97.62 231 GLN A O 1
ATOM 1740 N N . MET A 1 232 ? -17.192 8.608 25.726 1.00 97.62 232 MET A N 1
ATOM 1741 C CA . MET A 1 232 ? -16.367 7.788 24.845 1.00 97.62 232 MET A CA 1
ATOM 1742 C C . MET A 1 232 ? -15.677 8.649 23.784 1.00 97.62 232 MET A C 1
ATOM 1744 O O . MET A 1 232 ? -14.489 8.463 23.537 1.00 97.62 232 MET A O 1
ATOM 1748 N N . VAL A 1 233 ? -16.381 9.639 23.224 1.00 98.19 233 VAL A N 1
ATOM 1749 C CA . VAL A 1 233 ? -15.804 10.627 22.293 1.00 98.19 233 VAL A CA 1
ATOM 1750 C C . VAL A 1 233 ? -14.609 11.339 22.936 1.00 98.19 233 VAL A C 1
ATOM 1752 O O . VAL A 1 233 ? -13.537 11.386 22.341 1.00 98.19 233 VAL A O 1
ATOM 1755 N N . ASN A 1 234 ? -14.741 11.802 24.183 1.00 98.19 234 ASN A N 1
ATOM 1756 C CA . ASN A 1 234 ? -13.645 12.468 24.897 1.00 98.19 234 ASN A CA 1
ATOM 1757 C C . ASN A 1 234 ? -12.442 11.541 25.140 1.00 98.19 234 ASN A C 1
ATOM 1759 O O . ASN A 1 234 ? -11.298 11.969 24.996 1.00 98.19 234 ASN A O 1
ATOM 1763 N N . LYS A 1 235 ? -12.682 10.263 25.468 1.00 98.19 235 LYS A N 1
ATOM 1764 C CA . LYS A 1 235 ? -11.606 9.269 25.626 1.00 98.19 235 LYS A CA 1
ATOM 1765 C C . LYS A 1 235 ? -10.868 9.013 24.313 1.00 98.19 235 LYS A C 1
ATOM 1767 O O . LYS A 1 235 ? -9.642 8.958 24.313 1.00 98.19 235 LYS A O 1
ATOM 1772 N N . ILE A 1 236 ? -11.599 8.892 23.206 1.00 98.19 236 ILE A N 1
ATOM 1773 C CA . ILE A 1 236 ? -11.012 8.715 21.872 1.00 98.19 236 ILE A CA 1
ATOM 1774 C C . ILE A 1 236 ? -10.222 9.958 21.468 1.00 98.19 236 ILE A C 1
ATOM 1776 O O . ILE A 1 236 ? -9.113 9.823 20.970 1.00 98.19 236 ILE A O 1
ATOM 1780 N N . ALA A 1 237 ? -10.742 11.159 21.726 1.00 98.19 237 ALA A N 1
ATOM 1781 C CA . ALA A 1 237 ? -10.039 12.403 21.433 1.00 98.19 237 ALA A CA 1
ATOM 1782 C C . ALA A 1 237 ? -8.711 12.503 22.202 1.00 98.19 237 ALA A C 1
ATOM 1784 O O . ALA A 1 237 ? -7.678 12.772 21.595 1.00 98.19 237 ALA A O 1
ATOM 1785 N N . ALA A 1 238 ? -8.711 12.212 23.507 1.00 98.31 238 ALA A N 1
ATOM 1786 C CA . ALA A 1 238 ? -7.488 12.187 24.314 1.00 98.31 238 ALA A CA 1
ATOM 1787 C C . ALA A 1 238 ? -6.487 11.130 23.815 1.00 98.31 238 ALA A C 1
ATOM 1789 O O . ALA A 1 238 ? -5.286 11.386 23.738 1.00 98.31 238 ALA A O 1
ATOM 1790 N N . TYR A 1 239 ? -6.985 9.957 23.421 1.00 98.19 239 TYR A N 1
ATOM 1791 C CA . TYR A 1 239 ? -6.158 8.902 22.847 1.00 98.19 239 TYR A CA 1
ATOM 1792 C C . TYR A 1 239 ? -5.527 9.327 21.512 1.00 98.19 239 TYR A C 1
ATOM 1794 O O . TYR A 1 239 ? -4.320 9.187 21.328 1.00 98.19 239 TYR A O 1
ATOM 1802 N N . LEU A 1 240 ? -6.306 9.927 20.607 1.00 97.56 240 LEU A N 1
ATOM 1803 C CA . LEU A 1 240 ? -5.793 10.471 19.349 1.00 97.56 240 LEU A CA 1
ATOM 1804 C C . LEU A 1 240 ? -4.725 11.543 19.601 1.00 97.56 240 LEU A C 1
ATOM 1806 O O . LEU A 1 240 ? -3.692 11.506 18.947 1.00 97.56 240 LEU A O 1
ATOM 1810 N N . GLN A 1 241 ? -4.910 12.443 20.573 1.00 97.31 241 GLN A N 1
ATOM 1811 C CA . GLN A 1 241 ? -3.892 13.443 20.936 1.00 97.31 241 GLN A CA 1
ATOM 1812 C C . GLN A 1 241 ? -2.572 12.807 21.384 1.00 97.31 241 GLN A C 1
ATOM 1814 O O . GLN A 1 241 ? -1.509 13.296 21.007 1.00 97.31 241 GLN A O 1
ATOM 1819 N N . SER A 1 242 ? -2.627 11.707 22.142 1.00 97.19 242 SER A N 1
ATOM 1820 C CA . SER A 1 242 ? -1.421 10.990 22.585 1.00 97.19 242 SER A CA 1
ATOM 1821 C C . SER A 1 242 ? -0.660 10.296 21.448 1.00 97.19 242 SER A C 1
ATOM 1823 O O . SER A 1 242 ? 0.536 10.054 21.562 1.00 97.19 242 SER A O 1
ATOM 1825 N N . GLU A 1 243 ? -1.339 10.024 20.333 1.00 96.50 243 GLU A N 1
ATOM 1826 C CA . GLU A 1 243 ? -0.811 9.352 19.142 1.00 96.50 243 GLU A CA 1
ATOM 1827 C C . GLU A 1 243 ? -0.614 10.343 17.976 1.00 96.50 243 GLU A C 1
ATOM 1829 O O . GLU A 1 243 ? -0.783 10.002 16.807 1.00 96.50 243 GLU A O 1
ATOM 1834 N N . ASN A 1 244 ? -0.278 11.599 18.287 1.00 95.00 244 ASN A N 1
ATOM 1835 C CA . ASN A 1 244 ? -0.028 12.675 17.316 1.00 95.00 244 ASN A CA 1
ATOM 1836 C C . ASN A 1 244 ? -1.225 13.031 16.412 1.00 95.00 244 ASN A C 1
ATOM 1838 O O . ASN A 1 244 ? -1.054 13.520 15.297 1.00 95.00 244 ASN A O 1
ATOM 1842 N N . GLY A 1 245 ? -2.447 12.799 16.882 1.00 95.44 245 GLY A N 1
ATOM 1843 C CA . GLY A 1 245 ? -3.686 13.221 16.231 1.00 95.44 245 GLY A CA 1
ATOM 1844 C C . GLY A 1 245 ? -4.220 12.275 15.155 1.00 95.44 245 GLY A C 1
ATOM 1845 O O . GLY A 1 245 ? -5.346 12.493 14.701 1.00 95.44 245 GLY A O 1
ATOM 1846 N N . VAL A 1 246 ? -3.479 11.224 14.768 1.00 95.69 246 VAL A N 1
ATOM 1847 C CA . VAL A 1 246 ? -3.909 10.265 13.736 1.00 95.69 246 VAL A CA 1
ATOM 1848 C C . VAL A 1 246 ? -3.646 8.824 14.147 1.00 95.69 246 VAL A C 1
ATOM 1850 O O . VAL A 1 246 ? -2.518 8.432 14.425 1.00 95.69 246 VAL A O 1
ATOM 1853 N N . VAL A 1 247 ? -4.689 7.993 14.105 1.00 96.94 247 VAL A N 1
ATOM 1854 C CA . VAL A 1 247 ? -4.582 6.567 14.433 1.00 96.94 247 VAL A CA 1
ATOM 1855 C C . VAL A 1 247 ? -5.300 5.710 13.400 1.00 96.94 247 VAL A C 1
ATOM 1857 O O . VAL A 1 247 ? -6.429 5.987 13.001 1.00 96.94 247 VAL A O 1
ATOM 1860 N N . ARG A 1 248 ? -4.680 4.587 13.020 1.00 95.75 248 ARG A N 1
ATOM 1861 C CA . ARG A 1 248 ? -5.324 3.568 12.178 1.00 95.75 248 ARG A CA 1
ATOM 1862 C C . ARG A 1 248 ? -6.550 2.973 12.870 1.00 95.75 248 ARG A C 1
ATOM 1864 O O . ARG A 1 248 ? -6.468 2.509 14.007 1.00 95.75 248 ARG A O 1
ATOM 1871 N N . MET A 1 249 ? -7.656 2.849 12.144 1.00 95.44 249 MET A N 1
ATOM 1872 C CA . MET A 1 249 ? -8.931 2.306 12.629 1.00 95.44 249 MET A CA 1
ATOM 1873 C C . MET A 1 249 ? -8.774 0.927 13.288 1.00 95.44 249 MET A C 1
A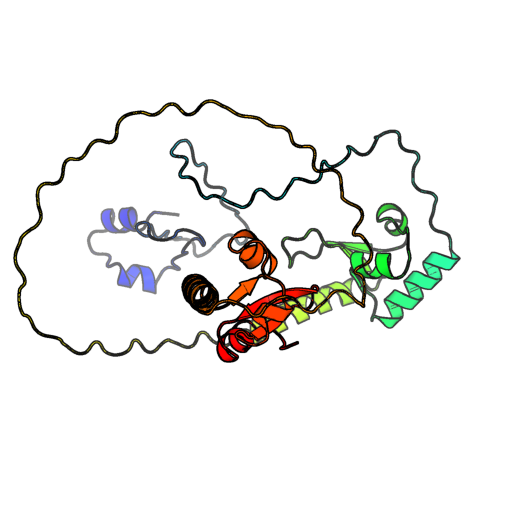TOM 1875 O O . MET A 1 249 ? -9.429 0.632 14.285 1.00 95.44 249 MET A O 1
ATOM 1879 N N . GLY A 1 250 ? -7.884 0.074 12.771 1.00 94.00 250 GLY A N 1
ATOM 1880 C CA . GLY A 1 250 ? -7.596 -1.233 13.372 1.00 94.00 250 GLY A CA 1
ATOM 1881 C C . GLY A 1 250 ? -7.010 -1.141 14.788 1.00 94.00 250 GLY A C 1
ATOM 1882 O O . GLY A 1 250 ? -7.414 -1.901 15.665 1.00 94.00 250 GLY A O 1
ATOM 1883 N N . LYS A 1 251 ? -6.103 -0.184 15.031 1.00 95.44 251 LYS A N 1
ATOM 1884 C CA . LYS A 1 251 ? -5.538 0.077 16.364 1.00 95.44 251 LYS A CA 1
ATOM 1885 C C . LYS A 1 251 ? -6.610 0.676 17.276 1.00 95.44 251 LYS A C 1
ATOM 1887 O O . LYS A 1 251 ? -6.855 0.148 18.354 1.00 95.44 251 LYS A O 1
ATOM 1892 N N . LEU A 1 252 ? -7.356 1.662 16.775 1.00 96.75 252 LEU A N 1
ATOM 1893 C CA . LEU A 1 252 ? -8.428 2.311 17.530 1.00 96.75 252 LEU A CA 1
ATOM 1894 C C . LEU A 1 252 ? -9.521 1.325 17.984 1.00 96.75 252 LEU A C 1
ATOM 1896 O O . LEU A 1 252 ? -9.912 1.318 19.142 1.00 96.75 252 LEU A O 1
ATOM 1900 N N . THR A 1 253 ? -9.991 0.446 17.097 1.00 95.56 253 THR A N 1
ATOM 1901 C CA . THR A 1 253 ? -11.016 -0.566 17.428 1.00 95.56 253 THR A CA 1
ATOM 1902 C C . THR A 1 253 ? -10.516 -1.679 18.354 1.00 95.56 253 THR A C 1
ATOM 1904 O O . THR A 1 253 ? -11.335 -2.408 18.913 1.00 95.56 253 THR A O 1
ATOM 1907 N N . THR A 1 254 ? -9.197 -1.816 18.522 1.00 96.06 254 THR A N 1
ATOM 1908 C CA . THR A 1 254 ? -8.600 -2.741 19.495 1.00 96.06 254 THR A CA 1
ATOM 1909 C C . THR A 1 254 ? -8.697 -2.170 20.908 1.00 96.06 254 THR A C 1
ATOM 1911 O O . THR A 1 254 ? -9.106 -2.890 21.816 1.00 96.06 254 THR A O 1
ATOM 1914 N N . ASP A 1 255 ? -8.406 -0.877 21.075 1.00 96.38 255 ASP A N 1
ATOM 1915 C CA . ASP A 1 255 ? -8.477 -0.197 22.377 1.00 96.38 255 ASP A CA 1
ATOM 1916 C C . ASP A 1 255 ? -9.910 0.205 22.754 1.00 96.38 255 ASP A C 1
ATOM 1918 O O . ASP A 1 255 ? -10.272 0.244 23.930 1.00 96.38 255 ASP A O 1
ATOM 1922 N N . PHE A 1 256 ? -10.760 0.433 21.750 1.00 96.81 256 PHE A N 1
ATOM 1923 C CA . PHE A 1 256 ? -12.168 0.778 21.913 1.00 96.81 256 PHE A CA 1
ATOM 1924 C C . PHE A 1 256 ? -13.071 -0.256 21.215 1.00 96.81 256 PHE A C 1
ATOM 1926 O O . PHE A 1 256 ? -13.581 -0.017 20.110 1.00 96.81 256 PHE A O 1
ATOM 1933 N N . PRO A 1 257 ? -13.274 -1.437 21.831 1.00 93.81 257 PRO A N 1
ATOM 1934 C CA . PRO A 1 257 ? -14.023 -2.522 21.215 1.00 93.81 257 PRO A CA 1
ATOM 1935 C C . PRO A 1 257 ? -15.496 -2.154 21.007 1.00 93.81 257 PRO A C 1
ATOM 1937 O O . PRO A 1 257 ? -16.147 -1.556 21.859 1.00 93.81 257 PRO A O 1
ATOM 1940 N N . GLY A 1 258 ? -16.044 -2.563 19.860 1.00 93.56 258 GLY A N 1
ATOM 1941 C CA . GLY A 1 258 ? -17.459 -2.373 19.519 1.00 93.56 258 GLY A CA 1
ATOM 1942 C C . GLY A 1 258 ? -17.782 -1.066 18.793 1.00 93.56 258 GLY A C 1
ATOM 1943 O O . GLY A 1 258 ? -18.890 -0.936 18.268 1.00 93.56 258 GLY A O 1
ATOM 1944 N N . ILE A 1 259 ? -16.823 -0.145 18.680 1.00 95.88 259 ILE A N 1
ATOM 1945 C CA . ILE A 1 259 ? -17.002 1.093 17.920 1.00 95.88 259 ILE A CA 1
ATOM 1946 C C . ILE A 1 259 ? -17.055 0.801 16.420 1.00 95.88 259 ILE A C 1
ATOM 1948 O O . ILE A 1 259 ? -16.221 0.084 15.861 1.00 95.88 259 ILE A O 1
ATOM 1952 N N . LYS A 1 260 ? -18.056 1.372 15.748 1.00 95.38 260 LYS A N 1
ATOM 1953 C CA . LYS A 1 260 ? -18.229 1.291 14.293 1.00 95.38 260 LYS A CA 1
ATOM 1954 C C . LYS A 1 260 ? -17.823 2.603 13.623 1.00 95.38 260 LYS A C 1
ATOM 1956 O O . LYS A 1 260 ? -18.045 3.673 14.174 1.00 95.38 260 LYS A O 1
ATOM 1961 N N . LYS A 1 261 ? -17.345 2.519 12.373 1.00 94.88 261 LYS A N 1
ATOM 1962 C CA .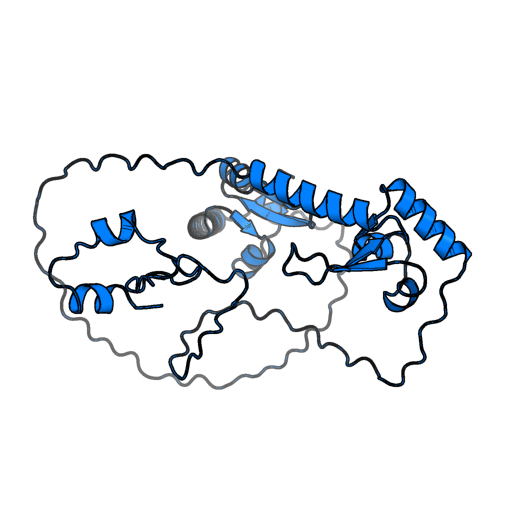 LYS A 1 261 ? -16.999 3.685 11.531 1.00 94.88 261 LYS A CA 1
ATOM 1963 C C . LYS A 1 261 ? -18.107 4.749 11.515 1.00 94.88 261 LYS A C 1
ATOM 1965 O O . LYS A 1 261 ? -17.838 5.914 11.761 1.00 94.88 261 LYS A O 1
ATOM 1970 N N . THR A 1 262 ? -19.354 4.319 11.325 1.00 95.06 262 THR A N 1
ATOM 1971 C CA . THR A 1 262 ? -20.533 5.200 11.253 1.00 95.06 262 THR A CA 1
ATOM 1972 C C . THR A 1 262 ? -20.793 5.995 12.535 1.00 95.06 262 THR A C 1
ATOM 1974 O O . THR A 1 262 ? -21.495 6.992 12.496 1.00 95.06 262 THR A O 1
ATOM 1977 N N . GLN A 1 263 ? -20.279 5.542 13.684 1.00 96.38 263 GLN A N 1
ATOM 1978 C CA . GLN A 1 263 ? -20.392 6.261 14.957 1.00 96.38 263 GLN A CA 1
ATOM 1979 C C . GLN A 1 263 ? -19.265 7.287 15.148 1.00 96.38 263 GLN A C 1
ATOM 1981 O O . GLN A 1 263 ? -19.401 8.180 15.976 1.00 96.38 263 GLN A O 1
ATOM 1986 N N . LEU A 1 264 ? -18.155 7.147 14.415 1.00 96.75 264 LEU A N 1
ATOM 1987 C CA . LEU A 1 264 ? -16.992 8.032 14.499 1.00 96.75 264 LEU A CA 1
ATOM 1988 C C . LEU A 1 264 ? -17.091 9.213 13.534 1.00 96.75 264 LEU A C 1
ATOM 1990 O O . LEU A 1 264 ? -16.701 10.311 13.906 1.00 96.75 264 LEU A O 1
ATOM 1994 N N . GLU A 1 265 ? -17.644 9.002 12.337 1.00 95.56 265 GLU A N 1
ATOM 1995 C CA . GLU A 1 265 ? -17.792 10.035 11.295 1.00 95.56 265 GLU A CA 1
ATOM 1996 C C . GLU A 1 265 ? -18.455 11.350 11.766 1.00 95.56 265 GLU A C 1
ATOM 1998 O O . GLU A 1 265 ? -18.021 12.406 11.313 1.00 95.56 265 GLU A O 1
ATOM 2003 N N . PRO A 1 266 ? -19.441 11.361 12.690 1.00 96.75 266 PRO A N 1
ATOM 2004 C CA . PRO A 1 266 ? -20.017 12.616 13.186 1.00 96.75 266 PRO A CA 1
ATOM 2005 C C . PRO A 1 266 ? -19.087 13.439 14.090 1.00 96.75 266 PRO A C 1
ATOM 2007 O O . PRO A 1 266 ? -19.356 14.613 14.330 1.00 96.75 266 PRO A O 1
ATOM 2010 N N . HIS A 1 267 ? -18.044 12.821 14.649 1.00 97.62 267 HIS A N 1
ATOM 2011 C CA . HIS A 1 267 ? -17.188 13.423 15.676 1.00 97.62 267 HIS A CA 1
ATOM 2012 C C . HIS A 1 267 ? -15.721 13.544 15.250 1.00 97.62 267 HIS A C 1
ATOM 2014 O O . HIS A 1 267 ? -14.990 14.344 15.826 1.00 97.62 267 HIS A O 1
ATOM 2020 N N . PHE A 1 268 ? -15.292 12.756 14.265 1.00 97.25 268 PHE A N 1
ATOM 2021 C CA . PHE A 1 268 ? -13.907 12.639 13.827 1.00 97.25 268 PHE A CA 1
ATOM 2022 C C . PHE A 1 268 ? -13.822 12.512 12.308 1.00 97.25 268 PHE A C 1
ATOM 2024 O O . PHE A 1 268 ? -14.742 12.018 11.653 1.00 97.25 268 PHE A O 1
ATOM 2031 N N . TYR A 1 269 ? -12.669 12.872 11.752 1.00 96.62 269 TYR A N 1
ATOM 2032 C CA . TYR A 1 269 ? -12.404 12.734 10.325 1.00 96.62 269 TYR A CA 1
ATOM 2033 C C . TYR A 1 269 ? -11.866 11.337 10.036 1.00 96.62 269 TYR A C 1
ATOM 2035 O O . TYR A 1 269 ? -10.800 10.964 10.521 1.00 96.62 269 TYR A O 1
ATOM 2043 N N . VAL A 1 270 ? -12.591 10.548 9.244 1.00 96.50 270 VAL A N 1
ATOM 2044 C CA . VAL A 1 270 ? -12.118 9.227 8.818 1.00 96.50 270 VAL A CA 1
ATOM 2045 C C . VAL A 1 270 ? -11.498 9.352 7.431 1.00 96.50 270 VAL A C 1
ATOM 2047 O O . VAL A 1 270 ? -12.193 9.621 6.459 1.00 96.50 270 VAL A O 1
ATOM 2050 N N . CYS A 1 271 ? -10.190 9.141 7.345 1.00 94.81 271 CYS A N 1
ATOM 2051 C CA . CYS A 1 271 ? -9.424 9.220 6.106 1.00 94.81 271 CYS A CA 1
ATOM 2052 C C . CYS A 1 271 ? -9.054 7.820 5.611 1.00 94.81 271 CYS A C 1
ATOM 2054 O O . CYS A 1 271 ? -8.996 6.863 6.390 1.00 94.81 271 CYS A O 1
ATOM 2056 N N . GLY A 1 272 ? -8.818 7.693 4.311 1.00 91.25 272 GLY A N 1
ATOM 2057 C CA . GLY A 1 272 ? -8.475 6.435 3.661 1.00 91.25 272 GLY A CA 1
ATOM 2058 C C . GLY A 1 272 ? -7.103 6.525 3.022 1.00 91.25 272 GLY A C 1
ATOM 2059 O O . GLY A 1 272 ? -6.815 7.471 2.294 1.00 91.25 272 GLY A O 1
ATOM 2060 N N . ASP A 1 273 ? -6.278 5.518 3.278 1.00 83.00 273 ASP A N 1
ATOM 2061 C CA . ASP A 1 273 ? -5.021 5.334 2.571 1.00 83.00 273 ASP A CA 1
ATOM 2062 C C . ASP A 1 273 ? -5.221 4.695 1.197 1.00 83.00 273 ASP A C 1
ATOM 2064 O O . ASP A 1 273 ? -6.165 3.930 0.967 1.00 83.00 273 ASP A O 1
ATOM 2068 N N . SER A 1 274 ? -4.235 4.892 0.318 1.00 78.44 274 SER A N 1
ATOM 2069 C CA . SER A 1 274 ? -4.105 4.190 -0.970 1.00 78.44 274 SER A CA 1
ATOM 2070 C C . SER A 1 274 ? -4.202 2.664 -0.828 1.00 78.44 274 SER A C 1
ATOM 2072 O O . SER A 1 274 ? -4.607 1.965 -1.755 1.00 78.44 274 SER A O 1
ATOM 2074 N N . HIS A 1 275 ? -3.863 2.140 0.352 1.00 73.88 275 HIS A N 1
ATOM 2075 C CA . HIS A 1 275 ? -3.886 0.717 0.678 1.00 73.88 275 HIS A CA 1
ATOM 2076 C C . HIS A 1 275 ? -5.187 0.236 1.338 1.00 73.88 275 HIS A C 1
ATOM 2078 O O . HIS A 1 275 ? -5.207 -0.862 1.890 1.00 73.88 275 HIS A O 1
ATOM 2084 N N . SER A 1 276 ? -6.285 0.998 1.266 1.00 75.69 276 SER A N 1
ATOM 2085 C CA . SER A 1 276 ? -7.602 0.676 1.859 1.00 75.69 276 SER A CA 1
ATOM 2086 C C . SER A 1 276 ? -7.645 0.593 3.391 1.00 75.69 276 SER A C 1
ATOM 2088 O O . SER A 1 276 ? -8.674 0.221 3.964 1.00 75.69 276 SER A O 1
ATOM 2090 N N . ASP A 1 277 ? -6.559 0.976 4.061 1.00 89.00 277 ASP A N 1
ATOM 2091 C CA . ASP A 1 277 ? -6.543 1.146 5.507 1.00 89.00 277 ASP A CA 1
ATOM 2092 C C . ASP A 1 277 ? -7.242 2.466 5.861 1.00 89.00 277 ASP A C 1
ATOM 2094 O O . ASP A 1 277 ? -6.983 3.515 5.274 1.00 89.00 277 ASP A O 1
ATOM 2098 N N . LEU A 1 278 ? -8.181 2.400 6.804 1.00 95.12 278 LEU A N 1
ATOM 2099 C CA . LEU A 1 278 ? -8.881 3.576 7.316 1.00 95.12 278 LEU A CA 1
ATOM 2100 C C . LEU A 1 278 ? -8.131 4.113 8.534 1.00 95.12 278 LEU A C 1
ATOM 2102 O O . LEU A 1 278 ? -7.761 3.336 9.419 1.00 95.12 278 LEU A O 1
ATOM 2106 N N . SER A 1 279 ? -7.989 5.427 8.617 1.00 95.75 279 SER A N 1
ATOM 2107 C CA . SER A 1 279 ? -7.409 6.151 9.749 1.00 95.75 279 SER A CA 1
ATOM 2108 C C . SER A 1 279 ? -8.409 7.171 10.280 1.00 95.75 279 SER A C 1
ATOM 2110 O O . SER A 1 279 ? -9.255 7.668 9.542 1.00 95.75 279 SER A O 1
ATOM 2112 N N . VAL A 1 280 ? -8.357 7.446 11.578 1.00 97.25 280 VAL A N 1
ATOM 2113 C CA . VAL A 1 280 ? -9.212 8.420 12.260 1.00 97.25 280 VAL A CA 1
ATOM 2114 C C . VAL A 1 280 ? -8.329 9.564 12.730 1.00 97.25 280 VAL A C 1
ATOM 2116 O O . VAL A 1 280 ? -7.314 9.329 13.388 1.00 97.25 280 VAL A O 1
ATOM 2119 N N . CYS A 1 281 ? -8.723 10.782 12.379 1.00 96.94 281 CYS A N 1
ATOM 2120 C CA . CYS A 1 281 ? -8.000 12.013 12.650 1.00 96.94 281 CYS A CA 1
ATOM 2121 C C . CYS A 1 281 ? -8.849 12.935 13.526 1.00 96.94 281 CYS A C 1
ATOM 2123 O O . CYS A 1 281 ? -10.077 12.996 13.388 1.00 96.94 281 CYS A O 1
ATOM 2125 N N . LEU A 1 282 ? -8.180 13.667 14.416 1.00 96.88 282 LEU A N 1
ATOM 2126 C CA . LEU A 1 282 ? -8.838 14.605 15.326 1.00 96.88 282 LEU A CA 1
ATOM 2127 C C . LEU A 1 282 ? -9.368 15.842 14.588 1.00 96.88 282 LEU A C 1
ATOM 2129 O O . LEU A 1 282 ? -10.467 16.308 14.875 1.00 96.88 282 LEU A O 1
ATOM 2133 N N . ASP A 1 283 ? -8.620 16.328 13.600 1.00 96.38 283 ASP A N 1
ATOM 2134 C CA . ASP A 1 283 ? -9.027 17.418 12.721 1.00 96.38 283 ASP A CA 1
ATOM 2135 C C . ASP A 1 283 ? -8.557 17.183 11.270 1.00 96.38 283 ASP A C 1
ATOM 2137 O O . ASP A 1 283 ? -7.841 16.224 10.955 1.00 96.38 283 ASP A O 1
ATOM 2141 N N . GLN A 1 284 ? -8.976 18.076 10.373 1.00 94.12 284 GLN A N 1
ATOM 2142 C CA . GLN A 1 284 ? -8.575 18.059 8.966 1.00 94.12 284 GLN A CA 1
ATOM 2143 C C . GLN A 1 284 ? -7.090 18.415 8.762 1.00 94.12 284 GLN A C 1
ATOM 2145 O O . GLN A 1 284 ? -6.494 18.003 7.765 1.00 94.12 284 GLN A O 1
ATOM 2150 N N . SER A 1 285 ? -6.480 19.159 9.688 1.00 93.88 285 SER A N 1
ATOM 2151 C CA . SER A 1 285 ? -5.083 19.586 9.581 1.00 93.88 285 SER A CA 1
ATOM 2152 C C . SER A 1 285 ? -4.122 18.408 9.767 1.00 93.88 285 SER A C 1
ATOM 2154 O O . SER A 1 285 ? -3.201 18.236 8.969 1.00 93.88 285 SER A O 1
ATOM 2156 N N . TYR A 1 286 ? -4.411 17.521 10.721 1.00 92.75 286 TYR A N 1
ATOM 2157 C CA . TYR A 1 286 ? -3.690 16.273 10.948 1.00 92.75 286 TYR A CA 1
ATOM 2158 C C . TYR A 1 286 ? -3.811 15.320 9.758 1.00 92.75 286 TYR A C 1
ATOM 2160 O O . TYR A 1 286 ? -2.823 14.700 9.366 1.00 92.75 286 TYR A O 1
ATOM 2168 N N . ALA A 1 287 ? -4.996 15.232 9.142 1.00 90.88 287 ALA A N 1
ATOM 2169 C CA . ALA A 1 287 ? -5.193 14.432 7.934 1.00 90.88 287 ALA A CA 1
ATOM 2170 C C . ALA A 1 287 ? -4.306 14.918 6.775 1.00 90.88 287 ALA A C 1
ATOM 2172 O O . ALA A 1 287 ? -3.619 14.114 6.145 1.00 90.88 287 ALA A O 1
ATOM 2173 N N . ALA A 1 288 ? -4.275 16.234 6.539 1.00 90.50 288 ALA A N 1
ATOM 2174 C CA . ALA A 1 288 ? -3.457 16.839 5.494 1.00 90.50 288 ALA A CA 1
ATOM 2175 C C . ALA A 1 288 ? -1.952 16.697 5.773 1.00 90.50 288 ALA A C 1
ATOM 2177 O O . ALA A 1 288 ? -1.195 16.342 4.872 1.00 90.50 288 ALA A O 1
ATOM 2178 N N . ALA A 1 289 ? -1.518 16.919 7.019 1.00 89.19 289 ALA A N 1
ATOM 2179 C CA . ALA A 1 289 ? -0.118 16.787 7.422 1.00 89.19 289 ALA A CA 1
ATOM 2180 C C . ALA A 1 289 ? 0.412 15.354 7.256 1.00 89.19 289 ALA A C 1
ATOM 2182 O O . ALA A 1 289 ? 1.578 15.161 6.921 1.00 89.19 289 ALA A O 1
ATOM 2183 N N . ALA A 1 290 ? -0.449 14.355 7.452 1.00 86.69 290 ALA A N 1
ATOM 2184 C CA . ALA A 1 290 ? -0.110 12.951 7.255 1.00 86.69 290 ALA A CA 1
ATOM 2185 C C . ALA A 1 290 ? -0.289 12.466 5.800 1.00 86.69 290 ALA A C 1
ATOM 2187 O O . ALA A 1 290 ? -0.025 11.302 5.510 1.00 86.69 290 ALA A O 1
ATOM 2188 N N . GLY A 1 291 ? -0.711 13.344 4.882 1.00 86.50 291 GLY A N 1
ATOM 2189 C CA . GLY A 1 291 ? -0.874 13.022 3.463 1.00 86.50 291 GLY A CA 1
ATOM 2190 C C . GLY A 1 291 ? -2.082 12.136 3.150 1.00 86.50 291 GLY A C 1
ATOM 2191 O O . GLY A 1 291 ? -2.125 11.524 2.083 1.00 86.50 291 GLY A O 1
ATOM 2192 N N . PHE A 1 292 ? -3.064 12.051 4.051 1.00 85.62 292 PHE A N 1
ATOM 2193 C CA . PHE A 1 292 ? -4.256 11.239 3.829 1.00 85.62 292 PHE A CA 1
ATOM 2194 C C . PHE A 1 292 ? -5.321 12.000 3.037 1.00 85.62 292 PHE A C 1
ATOM 2196 O O . PHE A 1 292 ? -5.572 13.186 3.265 1.00 85.62 292 PHE A O 1
ATOM 2203 N N . ALA A 1 293 ? -6.007 11.288 2.142 1.00 80.50 293 ALA A N 1
ATOM 2204 C CA . ALA A 1 293 ? -7.197 11.801 1.480 1.00 80.50 293 ALA A CA 1
ATOM 2205 C C . ALA A 1 293 ? -8.426 11.616 2.385 1.00 80.50 293 ALA A C 1
ATOM 2207 O O . ALA A 1 293 ? -8.638 10.548 2.972 1.00 80.50 293 ALA A O 1
ATOM 2208 N N . LEU A 1 294 ? -9.248 12.661 2.480 1.00 78.12 294 LEU A N 1
ATOM 2209 C CA . LEU A 1 294 ? -10.556 12.581 3.124 1.00 78.12 294 LEU A CA 1
ATOM 2210 C C . LEU A 1 294 ? -11.485 11.696 2.285 1.00 78.12 294 LEU A C 1
ATOM 2212 O O . LEU A 1 294 ? -11.532 11.838 1.062 1.00 78.12 294 LEU A O 1
ATOM 2216 N N . VAL A 1 295 ? -12.181 10.774 2.955 1.00 77.06 295 VAL A N 1
ATOM 2217 C CA . VAL A 1 295 ? -13.111 9.804 2.347 1.00 77.06 295 VAL A CA 1
ATOM 2218 C C . VAL A 1 295 ? -14.541 10.300 2.444 1.00 77.06 295 VAL A C 1
ATOM 2220 O O . VAL A 1 295 ? -14.890 10.856 3.508 1.00 77.06 295 VAL A O 1
#

pLDDT: mean 76.36, std 20.53, range [34.5,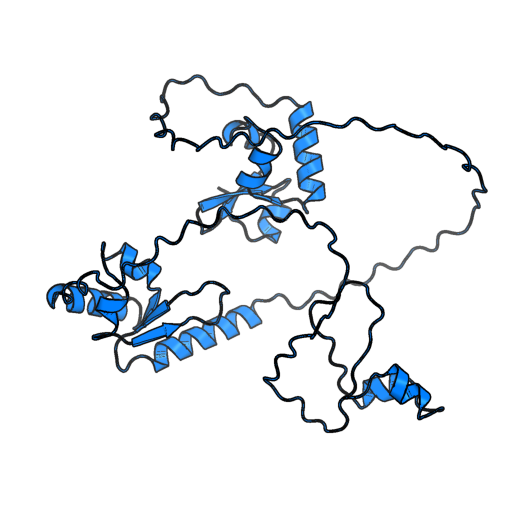 98.31]

Solvent-accessible surface area (backbone atoms only — not comparable to full-atom values): 19520 Å² total; per-residue (Å²): 120,44,49,45,71,57,56,41,66,76,36,87,83,62,51,70,70,61,48,62,76,77,36,70,73,59,77,74,88,85,75,79,94,62,87,83,78,42,39,43,53,89,76,86,70,78,72,91,78,75,81,80,75,79,86,78,77,87,86,80,94,72,90,75,86,69,80,76,71,76,74,71,77,73,71,76,75,63,90,81,58,76,78,77,74,79,66,56,66,73,56,53,53,51,51,50,54,52,26,52,75,58,71,32,33,44,48,43,74,62,50,36,69,76,42,77,90,63,51,71,82,54,40,60,86,76,31,45,74,43,75,48,83,89,51,99,55,95,46,42,33,40,22,45,75,92,39,52,67,61,49,53,47,50,53,51,52,51,51,50,50,54,61,68,65,50,73,73,81,72,76,76,74,74,76,79,78,78,88,76,79,87,78,90,80,82,90,84,87,83,92,80,92,73,87,79,78,88,75,92,76,79,90,78,89,74,86,72,76,76,73,81,71,75,79,70,81,78,65,89,82,57,76,81,79,75,79,67,54,69,73,56,54,52,52,51,51,54,50,28,57,76,50,76,23,51,43,48,44,73,61,52,40,65,81,42,69,90,67,51,71,85,49,39,57,87,77,33,44,52,27,40,44,99,82,75,48,47,29,41,16,70,43,71,64,49,32,56,76,71,71,42,46,83,106

Foldseek 3Di:
DDFPVVVCVVDVPDDPVNQVVPFDFDFDPDDPPDDGRTDTDPPPDDPPPPPDDPPDPDDDDDDDPDPPPPPPPPPPDDPPDPDPDADDVVVLVVLCVVCVVVPFKDKPVVVCVVPPPDDPVNLVVQWDWDALPPDPDRIIMTGGPPCVVVVVVVSVVVVVVVVVPPPDPPPPPPPPDDDDDDDDDDDDDDDDDDDDDDDDDDDDPPPPPPDPPDPDDPPPPDPDDDADDPVVLVVLLVVCVVVVFKDWPVVSCVVVPPDDPVNLVVQWFWFADPVRTIMTGNDPVSCVVVVTDGD

Secondary structure (DSSP, 8-state):
-EEHHHHHHHSTT--HHHHHHHS-EE--TT--SS----EE-SSS---TT--------S--------------------TTSPPPPPPPHHHHHHHHHHHHHTTSEEEHHHHHHHSTT--HHHHTTTSEEEE-TTSSS--EEEE-TT-HHHHHHHHHHHHHHHHHHS--------PPPP-------------------------------------PPPPTTSPPPPPPPHHHHHHHHHHHHHTTTEEEHHHHHHHSTT--HHHHTTTSEEEE-TTS-EEEESSHHHHHHTTPEE-

Nearest PDB structures (foldseek):
  8cen-assembly1_R  TM=4.008E-01  e=2.076E+00  Saccharomyces cerevisiae
  8dk2-assembly1_A  TM=2.705E-01  e=1.106E+00  Pseudomonas aeruginosa PA14

Sequence (295 aa):
VVPLGQLLAEKPGLQKAQVEQHFFLVIPPGLGDYPQEYIVSLDGSVPLGSVWTPHYADKASMASSEPKKKKRKVVPKDPNAPPPPALEPDKVDEITKLLTTNGGSMQLGRLVTHILGLKKVQLEPHFVLVEDMREISSDFVVCIPGMEAVAVQKMQDALAAAAMQAPPPQQQEKPARPAVSDVGFLESFMAGQGDPSTVSGAASTDDSATKKQKKKKKDPDAPPPPPLELQMVNKIAAYLQSENGVVRMGKLTTDFPGIKKTQLEPHFYVCGDSHSDLSVCLDQSYAAAAGFALV